Protein AF-A0A2D8HYV5-F1 (afdb_monomer_lite)

pLDDT: mean 95.43, std 5.5, range [56.78, 98.69]

Sequence (202 aa):
GKSAENYQVAGQVTGSNLEIKTSGRYTYEMGVALSKSSDPYDQELWQDWYNFTIDLASNGCFAEDETERKMAREFVSLTLDEESSKKAFSSIEDCRTILQSLEPSPDHFFWFEYNFLYLLAAGGSADKNSLGDHSSEGYRQRRRFYSISDQGKLLYSKRVSEYIIFLALNTRLVSSEICKDALSELETFSEYTDFIESISKS

Radius of gyration: 19.26 Å; chains: 1; bounding box: 50×43×50 Å

Structure (mmCIF, N/CA/C/O backbone):
data_AF-A0A2D8HYV5-F1
#
_entry.id   AF-A0A2D8HYV5-F1
#
loop_
_atom_site.group_PDB
_atom_site.id
_atom_site.type_symbol
_atom_site.label_atom_id
_atom_site.label_alt_id
_atom_site.label_comp_id
_atom_site.label_asym_id
_atom_site.label_entity_id
_atom_site.label_seq_id
_atom_site.pdbx_PDB_ins_code
_atom_site.Cartn_x
_atom_site.Cartn_y
_atom_site.Cartn_z
_atom_site.occupancy
_atom_site.B_iso_or_equiv
_atom_site.auth_seq_id
_atom_site.auth_comp_id
_atom_site.auth_asym_id
_atom_site.auth_atom_id
_atom_site.pdbx_PDB_model_num
ATOM 1 N N . GLY A 1 1 ? 4.428 8.961 4.274 1.00 56.78 1 GLY A N 1
ATOM 2 C CA . GLY A 1 1 ? 3.300 9.804 4.758 1.00 56.78 1 GLY A CA 1
ATOM 3 C C . GLY A 1 1 ? 3.792 10.867 5.736 1.00 56.78 1 GLY A C 1
ATOM 4 O O . GLY A 1 1 ? 4.933 10.771 6.162 1.00 56.78 1 GLY A O 1
ATOM 5 N N . LYS A 1 2 ? 2.978 11.879 6.098 1.00 69.62 2 LYS A N 1
ATOM 6 C CA . LYS A 1 2 ? 3.358 12.855 7.149 1.00 69.62 2 LYS A CA 1
ATOM 7 C C . LYS A 1 2 ? 3.604 12.132 8.481 1.00 69.62 2 LYS A C 1
ATOM 9 O O . LYS A 1 2 ? 2.843 11.225 8.815 1.00 69.62 2 LYS A O 1
ATOM 14 N N . SER A 1 3 ? 4.649 12.532 9.202 1.00 82.69 3 SER A N 1
ATOM 15 C CA . SER A 1 3 ? 5.037 11.922 10.475 1.00 82.69 3 SER A CA 1
ATOM 16 C C . SER A 1 3 ? 4.079 12.285 11.617 1.00 82.69 3 SER A C 1
ATOM 18 O O . SER A 1 3 ? 3.250 13.191 11.482 1.00 82.69 3 SER A O 1
ATOM 20 N N . ALA A 1 4 ? 4.190 11.578 12.744 1.00 91.44 4 ALA A N 1
ATOM 21 C CA . ALA A 1 4 ? 3.418 11.855 13.956 1.00 91.44 4 ALA A CA 1
ATOM 22 C C . ALA A 1 4 ? 3.620 13.301 14.435 1.00 91.44 4 ALA A C 1
ATOM 24 O O . ALA A 1 4 ? 2.654 14.000 14.737 1.00 91.44 4 ALA A O 1
ATOM 25 N N . GLU A 1 5 ? 4.863 13.780 14.397 1.00 93.12 5 GLU A N 1
ATOM 26 C CA . GLU A 1 5 ? 5.255 15.131 14.803 1.00 93.12 5 GLU A CA 1
ATOM 27 C C . GLU A 1 5 ? 4.523 16.194 13.978 1.00 93.12 5 GLU A C 1
ATOM 29 O O . GLU A 1 5 ? 4.027 17.177 14.526 1.00 93.12 5 GLU A O 1
ATOM 34 N N . ASN A 1 6 ? 4.366 15.977 12.667 1.00 92.50 6 ASN A N 1
ATOM 35 C CA . ASN A 1 6 ? 3.625 16.905 11.811 1.00 92.50 6 ASN A CA 1
ATOM 36 C C . ASN A 1 6 ? 2.151 17.027 12.230 1.00 92.50 6 ASN A C 1
ATOM 38 O O . ASN A 1 6 ? 1.589 18.123 12.184 1.00 92.50 6 ASN A O 1
ATOM 42 N N . TYR A 1 7 ? 1.516 15.925 12.639 1.00 94.81 7 TYR A N 1
ATOM 43 C CA . TYR A 1 7 ? 0.131 15.951 13.121 1.00 94.81 7 TYR A CA 1
ATOM 44 C C . TYR A 1 7 ? 0.011 16.572 14.516 1.00 94.81 7 TYR A C 1
ATOM 46 O O . TYR A 1 7 ? -0.946 17.304 14.761 1.00 94.81 7 TYR A O 1
ATOM 54 N N . GLN A 1 8 ? 1.004 16.369 15.384 1.00 95.75 8 GLN A N 1
ATOM 55 C CA . GLN A 1 8 ? 1.085 17.019 16.698 1.00 95.75 8 GLN A CA 1
ATOM 56 C C . GLN A 1 8 ? 1.190 18.532 16.575 1.00 95.75 8 GLN A C 1
ATOM 58 O O . GLN A 1 8 ? 0.442 19.255 17.237 1.00 95.75 8 GLN A O 1
ATOM 63 N N . VAL A 1 9 ? 2.052 19.013 15.675 1.00 95.38 9 VAL A N 1
ATOM 64 C CA . VAL A 1 9 ? 2.140 20.440 15.358 1.00 95.38 9 VAL A CA 1
ATOM 65 C C . VAL A 1 9 ? 0.798 20.944 14.833 1.00 95.38 9 VAL A C 1
ATOM 67 O O . VAL A 1 9 ? 0.296 21.941 15.343 1.00 95.38 9 VAL A O 1
ATOM 70 N N . ALA A 1 10 ? 0.174 20.246 13.875 1.00 94.00 10 ALA A N 1
ATOM 71 C CA . ALA A 1 10 ? -1.123 20.644 13.324 1.00 94.00 10 ALA A CA 1
ATOM 72 C C . ALA A 1 10 ? -2.223 20.737 14.398 1.00 94.00 10 ALA A C 1
ATOM 74 O O . ALA A 1 10 ? -2.946 21.732 14.445 1.00 94.00 10 ALA A O 1
ATOM 75 N N . GLY A 1 11 ? -2.327 19.746 15.287 1.00 94.94 11 GLY A N 1
ATOM 76 C CA . GLY A 1 11 ? -3.271 19.764 16.408 1.00 94.94 11 GLY A CA 1
ATOM 77 C C . GLY A 1 11 ? -3.015 20.931 17.361 1.00 94.94 11 GLY A C 1
ATOM 78 O O . GLY A 1 11 ? -3.935 21.671 17.703 1.00 94.94 11 GLY A O 1
ATOM 79 N N . GLN A 1 12 ? -1.751 21.164 17.725 1.00 95.44 12 GLN A N 1
ATOM 80 C CA . GLN A 1 12 ? -1.372 22.252 18.624 1.00 95.44 12 GLN A CA 1
ATOM 81 C C . GLN A 1 12 ? -1.698 23.635 18.046 1.00 95.44 12 GLN A C 1
ATOM 83 O O . GLN A 1 12 ? -2.299 24.452 18.741 1.00 95.44 12 GLN A O 1
ATOM 88 N N . VAL A 1 13 ? -1.312 23.913 16.797 1.00 96.69 13 VAL A N 1
ATOM 89 C CA . VAL A 1 13 ? -1.486 25.252 16.201 1.00 96.69 13 VAL A CA 1
ATOM 90 C C . VAL A 1 13 ? -2.947 25.582 15.900 1.00 96.69 13 VAL A C 1
ATOM 92 O O . VAL A 1 13 ? -3.308 26.754 15.863 1.00 96.69 13 VAL A O 1
ATOM 95 N N . THR A 1 14 ? -3.787 24.565 15.696 1.00 95.88 14 THR A N 1
ATOM 96 C CA . THR A 1 14 ? -5.220 24.741 15.405 1.00 95.88 14 THR A CA 1
ATOM 97 C C . THR A 1 14 ? -6.114 24.611 16.636 1.00 95.88 14 THR A C 1
ATOM 99 O O . THR A 1 14 ? -7.321 24.820 16.528 1.00 95.88 14 THR A O 1
ATOM 102 N N . GLY A 1 15 ? -5.560 24.244 17.798 1.00 93.94 15 GLY A N 1
ATOM 103 C CA . GLY A 1 15 ? -6.363 23.875 18.967 1.00 93.94 15 GLY A CA 1
ATOM 104 C C . GLY A 1 15 ? -7.328 22.723 18.662 1.00 93.94 15 GLY A C 1
ATOM 105 O O . GLY A 1 15 ? -8.475 22.755 19.096 1.00 93.94 15 GLY A O 1
ATOM 106 N N . SER A 1 16 ? -6.884 21.760 17.852 1.00 91.81 16 SER A N 1
ATOM 107 C CA . SER A 1 16 ? -7.668 20.620 17.355 1.00 91.81 16 SER A CA 1
ATOM 108 C C . SER A 1 16 ? -8.859 20.969 16.438 1.00 91.81 16 SER A C 1
ATOM 110 O O . SER A 1 16 ? -9.607 20.072 16.054 1.00 91.81 16 SER A O 1
ATOM 112 N N . ASN A 1 17 ? -9.017 22.227 16.004 1.00 94.50 17 ASN A N 1
ATOM 113 C CA . ASN A 1 17 ? -10.013 22.624 15.003 1.00 94.50 17 ASN A CA 1
ATOM 114 C C . ASN A 1 17 ? -9.424 22.564 13.582 1.00 94.50 17 ASN A C 1
ATOM 116 O O . ASN A 1 17 ? -9.002 23.582 13.026 1.00 94.50 17 ASN A O 1
ATOM 120 N N . LEU A 1 18 ? -9.350 21.360 13.010 1.00 94.25 18 LEU A N 1
ATOM 121 C CA . LEU A 1 18 ? -8.727 21.122 11.707 1.00 94.25 18 LEU A CA 1
ATOM 122 C C . LEU A 1 18 ? -9.518 20.154 10.817 1.00 94.25 18 LEU A C 1
ATOM 124 O O . LEU A 1 18 ? -10.320 19.355 11.289 1.00 94.25 18 LEU A O 1
ATOM 128 N N . GLU A 1 19 ? -9.209 20.185 9.521 1.00 93.44 19 GLU A N 1
ATOM 129 C CA . GLU A 1 19 ? -9.638 19.191 8.534 1.00 93.44 19 GLU A CA 1
ATOM 130 C C . GLU A 1 19 ? -8.408 18.435 8.007 1.00 93.44 19 GLU A C 1
ATOM 132 O O . GLU A 1 19 ? -7.420 19.048 7.591 1.00 93.44 19 GLU A O 1
ATOM 137 N N . ILE A 1 20 ? -8.466 17.099 7.993 1.00 90.69 20 ILE A N 1
ATOM 138 C CA . ILE A 1 20 ? -7.438 16.248 7.379 1.00 90.69 20 ILE A CA 1
ATOM 139 C C . ILE A 1 20 ? -8.064 15.506 6.202 1.00 90.69 20 ILE A C 1
ATOM 141 O O . ILE A 1 20 ? -8.975 14.703 6.378 1.00 90.69 20 ILE A O 1
ATOM 145 N N . LYS A 1 21 ? -7.531 15.732 4.999 1.00 89.62 21 LYS A N 1
ATOM 146 C CA . LYS A 1 21 ? -7.910 14.984 3.796 1.00 89.62 21 LYS A CA 1
ATOM 147 C C . LYS A 1 21 ? -6.919 13.858 3.557 1.00 89.62 21 LYS A C 1
ATOM 149 O O . LYS A 1 21 ? -5.717 14.100 3.447 1.00 89.62 21 LYS A O 1
ATOM 154 N N . THR A 1 22 ? -7.428 12.635 3.455 1.00 84.44 22 THR A N 1
ATOM 155 C CA . THR A 1 22 ? -6.630 11.446 3.144 1.00 84.44 22 THR A CA 1
ATOM 156 C C . THR A 1 22 ? -7.313 10.670 2.020 1.00 84.44 22 THR A C 1
ATOM 158 O O . THR A 1 22 ? -8.538 10.596 1.973 1.00 84.44 22 THR A O 1
ATOM 161 N N . SER A 1 23 ? -6.532 10.163 1.067 1.00 76.44 23 SER A N 1
ATOM 162 C CA . SER A 1 23 ? -7.049 9.382 -0.066 1.00 76.44 23 SER A CA 1
ATOM 163 C C . SER A 1 23 ? -6.137 8.195 -0.361 1.00 76.44 23 SER A C 1
ATOM 165 O O . SER A 1 23 ? -6.517 7.056 -0.115 1.00 76.44 23 SER A O 1
ATOM 167 N N . GLY A 1 24 ? -4.888 8.450 -0.767 1.00 84.44 24 GLY A N 1
ATOM 168 C CA . GLY A 1 24 ? -3.924 7.390 -1.098 1.00 84.44 24 GLY A CA 1
ATOM 169 C C . GLY A 1 24 ? -3.560 6.474 0.077 1.00 84.44 24 GLY A C 1
ATOM 170 O O . GLY A 1 24 ? -3.201 5.319 -0.129 1.00 84.44 24 GLY A O 1
ATOM 171 N N . ARG A 1 25 ? -3.710 6.950 1.322 1.00 89.62 25 ARG A N 1
ATOM 172 C CA . ARG A 1 25 ? -3.410 6.147 2.515 1.00 89.62 25 ARG A CA 1
ATOM 173 C C . ARG A 1 25 ? -4.318 4.922 2.643 1.00 89.62 25 ARG A C 1
ATOM 175 O O . ARG A 1 25 ? -3.847 3.888 3.092 1.00 89.62 25 ARG A O 1
ATOM 182 N N . TYR A 1 26 ? -5.580 5.013 2.233 1.00 91.69 26 TYR A N 1
ATOM 183 C CA . TYR A 1 26 ? -6.496 3.876 2.311 1.00 91.69 26 TYR A CA 1
ATOM 184 C C . TYR A 1 26 ? -6.129 2.781 1.308 1.00 91.69 26 TYR A C 1
ATOM 186 O O . TYR A 1 26 ? -6.150 1.604 1.651 1.00 91.69 26 TYR A O 1
ATOM 194 N N . THR A 1 27 ? -5.681 3.155 0.109 1.00 92.62 27 THR A N 1
ATOM 195 C CA . THR A 1 27 ? -5.156 2.184 -0.857 1.00 92.62 27 THR A CA 1
ATOM 196 C C . THR A 1 27 ? -3.891 1.498 -0.335 1.00 92.62 27 THR A C 1
ATOM 198 O O . THR A 1 27 ? -3.783 0.278 -0.415 1.00 92.62 27 THR A O 1
ATOM 201 N N . TYR A 1 28 ? -2.988 2.253 0.299 1.00 94.06 28 TYR A N 1
ATOM 202 C CA . TYR A 1 28 ? -1.816 1.687 0.973 1.00 94.06 28 TYR A CA 1
ATOM 203 C C . TYR A 1 28 ? -2.202 0.672 2.064 1.00 94.06 28 TYR A C 1
ATOM 205 O O . TYR A 1 28 ? -1.683 -0.441 2.075 1.00 94.06 28 TYR A O 1
ATOM 213 N N . GLU A 1 29 ? -3.143 1.012 2.954 1.00 96.31 29 GLU A N 1
ATOM 214 C CA . GLU A 1 29 ? -3.552 0.094 4.029 1.00 96.31 29 GLU A CA 1
ATOM 215 C C . GLU A 1 29 ? -4.231 -1.178 3.506 1.00 96.31 29 GLU A C 1
ATOM 217 O O . GLU A 1 29 ? -4.115 -2.223 4.142 1.00 96.31 29 GLU A O 1
ATOM 222 N N . MET A 1 30 ? -4.892 -1.125 2.342 1.00 97.06 30 MET A N 1
ATOM 223 C CA . MET A 1 30 ? -5.374 -2.334 1.667 1.00 97.06 30 MET A CA 1
ATOM 224 C C . MET A 1 30 ? -4.204 -3.246 1.294 1.00 97.06 30 MET A C 1
ATOM 226 O O . MET A 1 30 ? -4.229 -4.424 1.628 1.00 97.06 30 MET A O 1
ATOM 230 N N . GLY A 1 31 ? -3.166 -2.717 0.643 1.00 97.06 31 GLY A N 1
ATOM 231 C CA . GLY A 1 31 ? -2.001 -3.520 0.267 1.00 97.06 31 GLY A CA 1
ATOM 232 C C . GLY A 1 31 ? -1.304 -4.157 1.469 1.00 97.06 31 GLY A C 1
ATOM 233 O O . GLY A 1 31 ? -1.019 -5.350 1.442 1.00 97.06 31 GLY A O 1
ATOM 234 N N . VAL A 1 32 ? -1.135 -3.404 2.563 1.00 97.75 32 VAL A N 1
ATOM 235 C CA . VAL A 1 32 ? -0.590 -3.931 3.830 1.00 97.75 32 VAL A CA 1
ATOM 236 C C . VAL A 1 32 ? -1.476 -5.029 4.426 1.00 97.75 32 VAL A C 1
ATOM 238 O O . VAL A 1 32 ? -0.972 -5.984 5.014 1.00 97.75 32 VAL A O 1
ATOM 241 N N . ALA A 1 33 ? -2.799 -4.898 4.320 1.00 98.38 33 ALA A N 1
ATOM 242 C CA . ALA A 1 33 ? -3.723 -5.923 4.790 1.00 98.38 33 ALA A CA 1
ATOM 243 C C . ALA A 1 33 ? -3.596 -7.210 3.967 1.00 98.38 33 ALA A C 1
ATOM 245 O O . ALA A 1 33 ? -3.466 -8.288 4.545 1.00 98.38 33 ALA A O 1
ATOM 246 N N . LEU A 1 34 ? -3.574 -7.100 2.635 1.00 98.50 34 LEU A N 1
ATOM 247 C CA . LEU A 1 34 ? -3.456 -8.263 1.755 1.00 98.50 34 LEU A CA 1
ATOM 248 C C . LEU A 1 34 ? -2.096 -8.947 1.896 1.00 98.50 34 LEU A C 1
ATOM 250 O O . LEU A 1 34 ? -2.065 -10.168 1.974 1.00 98.50 34 LEU A O 1
ATOM 254 N N . SER A 1 35 ? -1.002 -8.193 2.063 1.00 98.31 35 SER A N 1
ATOM 255 C CA . SER A 1 35 ? 0.332 -8.770 2.286 1.00 98.31 35 SER A CA 1
ATOM 256 C C . SER A 1 35 ? 0.420 -9.612 3.567 1.00 98.31 35 SER A C 1
ATOM 258 O O . SER A 1 35 ? 1.303 -10.456 3.687 1.00 98.31 35 SER A O 1
ATOM 260 N N . LYS A 1 36 ? -0.479 -9.383 4.534 1.00 98.12 36 LYS A N 1
ATOM 261 C CA . LYS A 1 36 ? -0.566 -10.116 5.809 1.00 98.12 36 LYS A CA 1
ATOM 262 C C . LYS A 1 36 ? -1.681 -11.162 5.843 1.00 98.12 36 LYS A C 1
ATOM 264 O O . LYS A 1 36 ? -1.760 -11.913 6.815 1.00 98.12 36 LYS A O 1
ATOM 269 N N . SER A 1 37 ? -2.559 -11.191 4.842 1.00 98.31 37 SER A N 1
ATOM 270 C CA . SER A 1 37 ? -3.646 -12.167 4.770 1.00 98.31 37 SER A CA 1
ATOM 271 C C . SER A 1 37 ? -3.085 -13.566 4.523 1.00 98.31 37 SER A C 1
ATOM 273 O O . SER A 1 37 ? -2.059 -13.719 3.872 1.00 98.31 37 SER A O 1
ATOM 275 N N . SER A 1 38 ? -3.743 -14.603 5.028 1.00 98.00 38 SER A N 1
ATOM 276 C CA . SER A 1 38 ? -3.418 -15.991 4.671 1.00 98.00 38 SER A CA 1
ATOM 277 C C . SER A 1 38 ? -4.356 -16.549 3.601 1.00 98.00 38 SER A C 1
ATOM 279 O O . SER A 1 38 ? -4.149 -17.668 3.134 1.00 98.00 38 SER A O 1
ATOM 281 N N . ASP A 1 39 ? -5.392 -15.793 3.230 1.00 98.69 39 ASP A N 1
ATOM 282 C CA . ASP A 1 39 ? -6.341 -16.194 2.203 1.00 98.69 39 ASP A CA 1
ATOM 283 C C . ASP A 1 39 ? -5.663 -16.241 0.817 1.00 98.69 39 ASP A C 1
ATOM 285 O O . ASP A 1 39 ? -4.972 -15.288 0.437 1.00 98.69 39 ASP A O 1
ATOM 289 N N . PRO A 1 40 ? -5.844 -17.327 0.038 1.00 98.56 40 PRO A N 1
ATOM 290 C CA . PRO A 1 40 ? -5.182 -17.475 -1.255 1.00 98.56 40 PRO A CA 1
ATOM 291 C C . PRO A 1 40 ? -5.535 -16.389 -2.273 1.00 98.56 40 PRO A C 1
ATOM 293 O O . PRO A 1 40 ? -4.664 -15.979 -3.036 1.00 98.56 40 PRO A O 1
ATOM 296 N N . TYR A 1 41 ? -6.784 -15.916 -2.293 1.00 98.50 41 TYR A N 1
ATOM 297 C CA . TYR A 1 41 ? -7.219 -14.895 -3.243 1.00 98.50 41 TYR A CA 1
ATOM 298 C C . TYR A 1 41 ? -6.615 -13.530 -2.898 1.00 98.50 41 TYR A C 1
ATOM 300 O O . TYR A 1 41 ? -6.159 -12.800 -3.781 1.00 98.50 41 TYR A O 1
ATOM 308 N N . ASP A 1 42 ? -6.561 -13.199 -1.607 1.00 98.69 42 ASP A N 1
ATOM 309 C CA . ASP A 1 42 ? -5.903 -11.980 -1.133 1.00 98.69 42 ASP A CA 1
ATOM 310 C C . ASP A 1 42 ? -4.408 -11.981 -1.474 1.00 98.69 42 ASP A C 1
ATOM 312 O O . ASP A 1 42 ? -3.877 -10.966 -1.926 1.00 98.69 42 ASP A O 1
ATOM 316 N N . GLN A 1 43 ? -3.742 -13.126 -1.293 1.00 98.62 43 GLN A N 1
ATOM 317 C CA . GLN A 1 43 ? -2.321 -13.291 -1.601 1.00 98.62 43 GLN A CA 1
ATOM 318 C C . GLN A 1 43 ? -2.035 -13.251 -3.106 1.00 98.62 43 GLN A C 1
ATOM 320 O O . GLN A 1 43 ? -1.060 -12.628 -3.521 1.00 98.62 43 GLN A O 1
ATOM 325 N N . GLU A 1 44 ? -2.895 -13.839 -3.939 1.00 98.44 44 GLU A N 1
ATOM 326 C CA . GLU A 1 44 ? -2.798 -13.711 -5.398 1.00 98.44 44 GLU A CA 1
ATOM 327 C C . GLU A 1 44 ? -2.917 -12.241 -5.826 1.00 98.44 44 GLU A C 1
ATOM 329 O O . GLU A 1 44 ? -2.081 -11.733 -6.575 1.00 98.44 44 GLU A O 1
ATOM 334 N N . LEU A 1 45 ? -3.912 -11.522 -5.295 1.00 98.38 45 LEU A N 1
ATOM 335 C CA . LEU A 1 45 ? -4.087 -10.100 -5.579 1.00 98.38 45 LEU A CA 1
ATOM 336 C C . LEU A 1 45 ? -2.900 -9.261 -5.086 1.00 98.38 45 LEU A C 1
ATOM 338 O O . LEU A 1 45 ? -2.468 -8.355 -5.798 1.00 98.38 45 LEU A O 1
ATOM 342 N N . TRP A 1 46 ? -2.366 -9.550 -3.897 1.00 98.44 46 TRP A N 1
ATOM 343 C CA . TRP A 1 46 ? -1.164 -8.899 -3.373 1.00 98.44 46 TRP A CA 1
ATOM 344 C C . TRP A 1 46 ? 0.031 -9.081 -4.313 1.00 98.44 46 TRP A C 1
ATOM 346 O O . TRP A 1 46 ? 0.693 -8.098 -4.651 1.00 98.44 46 TRP A O 1
ATOM 356 N N . GLN A 1 47 ? 0.277 -10.306 -4.778 1.00 98.31 47 GLN A N 1
ATOM 357 C CA . GLN A 1 47 ? 1.426 -10.591 -5.631 1.00 98.31 47 GLN A CA 1
ATOM 358 C C . GLN A 1 47 ? 1.305 -9.964 -7.015 1.00 98.31 47 GLN A C 1
ATOM 360 O O . GLN A 1 47 ? 2.265 -9.359 -7.493 1.00 98.31 47 GLN A O 1
ATOM 365 N N . ASP A 1 48 ? 0.131 -10.026 -7.642 1.00 98.25 48 ASP A N 1
ATOM 366 C CA . ASP A 1 48 ? -0.091 -9.335 -8.913 1.00 98.25 48 ASP A CA 1
ATOM 367 C C . ASP A 1 48 ? 0.112 -7.823 -8.771 1.00 98.25 48 ASP A C 1
ATOM 369 O O . ASP A 1 48 ? 0.706 -7.177 -9.636 1.00 98.25 48 ASP A O 1
ATOM 373 N N . TRP A 1 49 ? -0.367 -7.253 -7.664 1.00 98.00 49 TRP A N 1
ATOM 374 C CA . TRP A 1 49 ? -0.222 -5.833 -7.379 1.00 98.00 49 TRP A CA 1
ATOM 375 C C . TRP A 1 49 ? 1.243 -5.444 -7.180 1.00 98.00 49 TRP A C 1
ATOM 377 O O . TRP A 1 49 ? 1.716 -4.459 -7.750 1.00 98.00 49 TRP A O 1
ATOM 387 N N . TYR A 1 50 ? 1.985 -6.223 -6.399 1.00 98.44 50 TYR A N 1
ATOM 388 C CA . TYR A 1 50 ? 3.402 -5.984 -6.179 1.00 98.44 50 TYR A CA 1
ATOM 389 C C . TYR A 1 50 ? 4.202 -6.105 -7.487 1.00 98.44 50 TYR A C 1
ATOM 391 O O . TYR A 1 50 ? 4.955 -5.189 -7.832 1.00 98.44 50 TYR A O 1
ATOM 399 N N . ASN A 1 51 ? 3.950 -7.148 -8.283 1.00 98.06 51 ASN A N 1
ATOM 400 C CA . ASN A 1 51 ? 4.576 -7.343 -9.594 1.00 98.06 51 ASN A CA 1
ATOM 401 C C . ASN A 1 51 ? 4.274 -6.202 -10.573 1.00 98.06 51 ASN A C 1
ATOM 403 O O . ASN A 1 51 ? 5.186 -5.722 -11.244 1.00 98.06 51 ASN A O 1
ATOM 407 N N . PHE A 1 52 ? 3.040 -5.690 -10.594 1.00 98.06 52 PHE A N 1
ATOM 408 C CA . PHE A 1 52 ? 2.703 -4.491 -11.365 1.00 98.06 52 PHE A CA 1
ATOM 409 C C . PHE A 1 52 ? 3.605 -3.303 -11.000 1.00 98.06 52 PHE A C 1
ATOM 411 O O . PHE A 1 52 ? 4.072 -2.584 -11.884 1.00 98.06 52 PHE A O 1
ATOM 418 N N . THR A 1 53 ? 3.878 -3.087 -9.707 1.00 97.81 53 THR A N 1
ATOM 419 C CA . THR A 1 53 ? 4.750 -1.977 -9.286 1.00 97.81 53 THR A CA 1
ATOM 420 C C . THR A 1 53 ? 6.215 -2.210 -9.642 1.00 97.81 53 THR A C 1
ATOM 422 O O . THR A 1 53 ? 6.905 -1.237 -9.941 1.00 97.81 53 THR A O 1
ATOM 425 N N . ILE A 1 54 ? 6.676 -3.468 -9.682 1.00 98.31 54 ILE A N 1
ATOM 426 C CA . ILE A 1 54 ? 8.001 -3.808 -10.215 1.00 98.31 54 ILE A CA 1
ATOM 427 C C . ILE A 1 54 ? 8.078 -3.416 -11.689 1.00 98.31 54 ILE A C 1
ATOM 429 O O . ILE A 1 54 ? 8.992 -2.690 -12.077 1.00 98.31 54 ILE A O 1
ATOM 433 N N . ASP A 1 55 ? 7.106 -3.839 -12.499 1.00 97.88 55 ASP A N 1
ATOM 434 C CA . ASP A 1 55 ? 7.100 -3.531 -13.928 1.00 97.88 55 ASP A CA 1
ATOM 435 C C . ASP A 1 55 ? 7.039 -2.028 -14.185 1.00 97.88 55 ASP A C 1
ATOM 437 O O . ASP A 1 55 ? 7.799 -1.510 -15.007 1.00 97.88 55 ASP A O 1
ATOM 441 N N . LEU A 1 56 ? 6.194 -1.305 -13.448 1.00 97.31 56 LEU A N 1
ATOM 442 C CA . LEU A 1 56 ? 6.080 0.140 -13.594 1.00 97.31 56 LEU A CA 1
ATOM 443 C C . LEU A 1 56 ? 7.365 0.865 -13.167 1.00 97.31 56 LEU A C 1
ATOM 445 O O . LEU A 1 56 ? 7.810 1.773 -13.869 1.00 97.31 56 LEU A O 1
ATOM 449 N N . ALA A 1 57 ? 7.994 0.445 -12.067 1.00 97.88 57 ALA A N 1
ATOM 450 C CA . ALA A 1 57 ? 9.256 1.015 -11.606 1.00 97.88 57 ALA A CA 1
ATOM 451 C C . ALA A 1 57 ? 10.397 0.744 -12.593 1.00 97.88 57 ALA A C 1
ATOM 453 O O . ALA A 1 57 ? 11.125 1.668 -12.956 1.00 97.88 57 ALA A O 1
ATOM 454 N N . SER A 1 58 ? 10.518 -0.493 -13.085 1.00 98.12 58 SER A N 1
ATOM 455 C CA . SER A 1 58 ? 11.515 -0.859 -14.094 1.00 98.12 58 SER A CA 1
ATOM 456 C C . SER A 1 58 ? 11.314 -0.087 -15.397 1.00 98.12 58 SER A C 1
ATOM 458 O O . SER A 1 58 ? 12.279 0.463 -15.921 1.00 98.12 58 SER A O 1
ATOM 460 N N . ASN A 1 59 ? 10.078 0.033 -15.890 1.00 97.62 59 ASN A N 1
ATOM 461 C CA . ASN A 1 59 ? 9.772 0.844 -17.071 1.00 97.62 59 ASN A CA 1
ATOM 462 C C . ASN A 1 59 ? 10.124 2.323 -16.834 1.00 97.62 59 ASN A C 1
ATOM 464 O O . ASN A 1 59 ? 10.774 2.951 -17.672 1.00 97.62 59 ASN A O 1
ATOM 468 N N . GLY A 1 60 ? 9.767 2.859 -15.663 1.00 97.62 60 GLY A N 1
ATOM 469 C CA . GLY A 1 60 ? 10.086 4.224 -15.258 1.00 97.62 60 GLY A CA 1
ATOM 470 C C . GLY A 1 60 ? 11.592 4.491 -15.237 1.00 97.62 60 GLY A C 1
ATOM 471 O O . GLY A 1 60 ? 12.042 5.479 -15.806 1.00 97.62 60 GLY A O 1
ATOM 472 N N . CYS A 1 61 ? 12.410 3.590 -14.679 1.00 98.31 61 CYS A N 1
ATOM 473 C CA . CYS A 1 61 ? 13.871 3.748 -14.593 1.00 98.31 61 CYS A CA 1
ATOM 474 C C . CYS A 1 61 ? 14.593 3.884 -15.948 1.00 98.31 61 CYS A C 1
ATOM 476 O O . CYS A 1 61 ? 15.764 4.300 -15.971 1.00 98.31 61 CYS A O 1
ATOM 478 N N . PHE A 1 62 ? 13.912 3.564 -17.051 1.00 98.00 62 PHE A N 1
ATOM 479 C CA . PHE A 1 62 ? 14.406 3.660 -18.426 1.00 98.00 62 PHE A CA 1
ATOM 480 C C . PHE A 1 62 ? 13.495 4.499 -19.334 1.00 98.00 62 PHE A C 1
ATOM 482 O O . PHE A 1 62 ? 13.659 4.472 -20.552 1.00 98.00 62 PHE A O 1
ATOM 489 N N . ALA A 1 63 ? 12.581 5.287 -18.760 1.00 97.50 63 ALA A N 1
ATOM 490 C CA . ALA A 1 63 ? 11.725 6.188 -19.518 1.00 97.50 63 ALA A CA 1
ATOM 491 C C . ALA A 1 63 ? 12.536 7.219 -20.331 1.00 97.50 63 ALA A C 1
ATOM 493 O O . ALA A 1 63 ? 13.631 7.652 -19.939 1.00 97.50 63 ALA A O 1
ATOM 494 N N . GLU A 1 64 ? 11.974 7.621 -21.475 1.00 97.06 64 GLU A N 1
ATOM 495 C CA . GLU A 1 64 ? 12.519 8.698 -22.310 1.00 97.06 64 GLU A CA 1
ATOM 496 C C . GLU A 1 64 ? 12.416 10.056 -21.606 1.00 97.06 64 GLU A C 1
ATOM 498 O O . GLU A 1 64 ? 13.347 10.859 -21.681 1.00 97.06 64 GLU A O 1
ATOM 503 N N . ASP A 1 65 ? 11.315 10.285 -20.879 1.00 97.56 65 ASP A N 1
ATOM 504 C CA . ASP A 1 65 ? 11.136 11.475 -20.054 1.00 97.56 65 ASP A CA 1
ATOM 505 C C . ASP A 1 65 ? 12.115 11.463 -18.872 1.00 97.56 65 ASP A C 1
ATOM 507 O O . ASP A 1 65 ? 12.139 10.549 -18.044 1.00 97.56 65 ASP A O 1
ATOM 511 N N . GLU A 1 66 ? 12.951 12.498 -18.796 1.00 97.69 66 GLU A N 1
ATOM 512 C CA . GLU A 1 66 ? 14.005 12.593 -17.788 1.00 97.69 66 GLU A CA 1
ATOM 513 C C . GLU A 1 66 ? 13.444 12.700 -16.365 1.00 97.69 66 GLU A C 1
ATOM 515 O O . GLU A 1 66 ? 14.046 12.171 -15.427 1.00 97.69 66 GLU A O 1
ATOM 520 N N . THR A 1 67 ? 12.290 13.351 -16.197 1.00 97.19 67 THR A N 1
ATOM 521 C CA . THR A 1 67 ? 11.677 13.559 -14.881 1.00 97.19 67 THR A CA 1
ATOM 522 C C . THR A 1 67 ? 11.119 12.249 -14.344 1.00 97.19 67 THR A C 1
ATOM 524 O O . THR A 1 67 ? 11.449 11.858 -13.225 1.00 97.19 67 THR A O 1
ATOM 527 N N . GLU A 1 68 ? 10.340 11.535 -15.156 1.00 96.00 68 GLU A N 1
ATOM 528 C CA . GLU A 1 68 ? 9.840 10.192 -14.862 1.00 96.00 68 GLU A CA 1
ATOM 529 C C . GLU A 1 68 ? 10.990 9.248 -14.516 1.00 96.00 68 GLU A C 1
ATOM 531 O O . GLU A 1 68 ? 10.972 8.600 -13.465 1.00 96.00 68 GLU A O 1
ATOM 536 N N . ARG A 1 69 ? 12.041 9.246 -15.345 1.00 98.31 69 ARG A N 1
ATOM 537 C CA . ARG A 1 69 ? 13.216 8.407 -15.124 1.00 98.31 69 ARG A CA 1
ATOM 538 C C . ARG A 1 69 ? 13.918 8.705 -13.813 1.00 98.31 69 ARG A C 1
ATOM 540 O O . ARG A 1 69 ? 14.280 7.780 -13.084 1.00 98.31 69 ARG A O 1
ATOM 547 N N . LYS A 1 70 ? 14.133 9.983 -13.512 1.00 98.12 70 LYS A N 1
ATOM 548 C CA . LYS A 1 70 ? 14.781 10.406 -12.271 1.00 98.12 70 LYS A CA 1
ATOM 549 C C . LYS A 1 70 ? 13.964 9.983 -11.050 1.00 98.12 70 LYS A C 1
ATOM 551 O O . LYS A 1 70 ? 14.543 9.408 -10.135 1.00 98.12 70 LYS A O 1
ATOM 556 N N . MET A 1 71 ? 12.649 10.216 -11.058 1.00 97.38 71 MET A N 1
ATOM 557 C CA . MET A 1 71 ? 11.770 9.847 -9.941 1.00 97.38 71 MET A CA 1
ATOM 558 C C . MET A 1 71 ? 11.733 8.332 -9.721 1.00 97.38 71 MET A C 1
ATOM 560 O O . MET A 1 71 ? 11.931 7.872 -8.601 1.00 97.38 71 MET A O 1
ATOM 564 N N . ALA A 1 72 ? 11.569 7.539 -10.784 1.00 97.81 72 ALA A N 1
ATOM 565 C CA . ALA A 1 72 ? 11.565 6.082 -10.669 1.00 97.81 72 ALA A CA 1
ATOM 566 C C . ALA A 1 72 ? 12.883 5.549 -10.079 1.00 97.81 72 ALA A C 1
ATOM 568 O O . ALA A 1 72 ? 12.878 4.709 -9.179 1.00 97.81 72 ALA A O 1
ATOM 569 N N . ARG A 1 73 ? 14.028 6.082 -10.532 1.00 98.50 73 ARG A N 1
ATOM 570 C CA . ARG A 1 73 ? 15.344 5.722 -9.978 1.00 98.50 73 ARG A CA 1
ATOM 571 C C . ARG A 1 73 ? 15.507 6.147 -8.522 1.00 98.50 73 ARG A C 1
ATOM 573 O O . ARG A 1 73 ? 16.149 5.423 -7.767 1.00 98.50 73 ARG A O 1
ATOM 580 N N . GLU A 1 74 ? 14.937 7.276 -8.114 1.00 98.12 74 GLU A N 1
ATOM 581 C CA . GLU A 1 74 ? 14.928 7.701 -6.712 1.00 98.12 74 GLU A CA 1
ATOM 582 C C . GLU A 1 74 ? 14.171 6.689 -5.843 1.00 98.12 74 GLU A C 1
ATOM 584 O O . GLU A 1 74 ? 14.729 6.195 -4.867 1.00 98.12 74 GLU A O 1
ATOM 589 N N . PHE A 1 75 ? 12.966 6.278 -6.244 1.00 97.62 75 PHE A N 1
ATOM 590 C CA . PHE A 1 75 ? 12.177 5.294 -5.491 1.00 97.62 75 PHE A CA 1
ATOM 591 C C . PHE A 1 75 ? 12.859 3.924 -5.401 1.00 97.62 75 PHE A C 1
ATOM 593 O O . PHE A 1 75 ? 12.867 3.297 -4.338 1.00 97.62 75 PHE A O 1
ATOM 600 N N . VAL A 1 76 ? 13.482 3.469 -6.492 1.00 98.25 76 VAL A N 1
ATOM 601 C CA . VAL A 1 76 ? 14.284 2.237 -6.490 1.00 98.25 76 VAL A CA 1
ATOM 602 C C . VAL A 1 76 ? 15.503 2.374 -5.571 1.00 98.25 76 VAL A C 1
ATOM 604 O O . VAL A 1 76 ? 15.755 1.474 -4.776 1.00 98.25 76 VAL A O 1
ATOM 607 N N . SER A 1 77 ? 16.207 3.510 -5.598 1.00 98.25 77 SER A N 1
ATOM 608 C CA . SER A 1 77 ? 17.387 3.750 -4.744 1.00 98.25 77 SER A CA 1
ATOM 609 C C . SER A 1 77 ? 17.051 3.916 -3.261 1.00 98.25 77 SER A C 1
ATOM 611 O O . SER A 1 77 ? 17.911 3.725 -2.413 1.00 98.25 77 SER A O 1
ATOM 613 N N . LEU A 1 78 ? 15.813 4.291 -2.929 1.00 97.88 78 LEU A N 1
ATOM 614 C CA . LEU A 1 78 ? 15.333 4.309 -1.544 1.00 97.88 78 LEU A CA 1
ATOM 615 C C . LEU A 1 78 ? 14.983 2.905 -1.029 1.00 97.88 78 LEU A C 1
ATOM 617 O O . LEU A 1 78 ? 14.846 2.714 0.176 1.00 97.88 78 LEU A O 1
ATOM 621 N N . THR A 1 79 ? 14.826 1.935 -1.933 1.00 97.50 79 THR A N 1
ATOM 622 C CA . THR A 1 79 ? 14.533 0.536 -1.594 1.00 97.50 79 THR A CA 1
ATOM 623 C C . THR A 1 79 ? 15.795 -0.328 -1.581 1.00 97.50 79 THR A C 1
ATOM 625 O O . THR A 1 79 ? 15.949 -1.183 -0.715 1.00 97.50 79 THR A O 1
ATOM 628 N N . LEU A 1 80 ? 16.691 -0.121 -2.546 1.00 97.81 80 LEU A N 1
ATOM 629 C CA . LEU A 1 80 ? 17.922 -0.887 -2.717 1.00 97.81 80 LEU A CA 1
ATOM 630 C C . LEU A 1 80 ? 19.121 -0.186 -2.070 1.00 97.81 80 LEU A C 1
ATOM 632 O O . LEU A 1 80 ? 19.155 1.035 -1.949 1.00 97.81 80 LEU A O 1
ATOM 636 N N . ASP A 1 81 ? 20.159 -0.949 -1.731 1.00 97.25 81 ASP A N 1
ATOM 637 C CA . ASP A 1 81 ? 21.464 -0.369 -1.410 1.00 97.25 81 ASP A CA 1
ATOM 638 C C . ASP A 1 81 ? 22.134 0.267 -2.652 1.00 97.25 81 ASP A C 1
ATOM 640 O O . ASP A 1 81 ? 21.678 0.119 -3.793 1.00 97.25 81 ASP A O 1
ATOM 644 N N . GLU A 1 82 ? 23.234 0.996 -2.443 1.00 96.69 82 GLU A N 1
ATOM 645 C CA . GLU A 1 82 ? 23.929 1.725 -3.511 1.00 96.69 82 GLU A CA 1
ATOM 646 C C . GLU A 1 82 ? 24.485 0.804 -4.617 1.00 96.69 82 GLU A C 1
ATOM 648 O O . GLU A 1 82 ? 24.438 1.158 -5.799 1.00 96.69 82 GLU A O 1
ATOM 653 N N . GLU A 1 83 ? 25.016 -0.368 -4.262 1.00 97.38 83 GLU A N 1
ATOM 654 C CA . GLU A 1 83 ? 25.608 -1.311 -5.217 1.00 97.38 83 GLU A CA 1
ATOM 655 C C . GLU A 1 83 ? 24.519 -1.960 -6.078 1.00 97.38 83 GLU A C 1
ATOM 657 O O . GLU A 1 83 ? 24.585 -1.928 -7.313 1.00 97.38 83 GLU A O 1
ATOM 662 N N . SER A 1 84 ? 23.470 -2.454 -5.423 1.00 97.88 84 SER A N 1
ATOM 663 C CA . SER A 1 84 ? 22.280 -3.021 -6.050 1.00 97.88 84 SER A CA 1
ATOM 664 C C . SER A 1 84 ? 21.586 -2.004 -6.960 1.00 97.88 84 SER A C 1
ATOM 666 O O . SER A 1 84 ? 21.194 -2.346 -8.075 1.00 97.88 84 SER A O 1
ATOM 668 N N . SER A 1 85 ? 21.515 -0.733 -6.550 1.00 97.88 85 SER A N 1
ATOM 669 C CA . SER A 1 85 ? 20.952 0.355 -7.364 1.00 97.88 85 SER A CA 1
ATOM 670 C C . SER A 1 85 ? 21.759 0.609 -8.638 1.00 97.88 85 SER A C 1
ATOM 672 O O . SER A 1 85 ? 21.194 0.692 -9.729 1.00 97.88 85 SER A O 1
ATOM 674 N N . LYS A 1 86 ? 23.096 0.688 -8.541 1.00 97.69 86 LYS A N 1
ATOM 675 C CA . LYS A 1 86 ? 23.966 0.862 -9.722 1.00 97.69 86 LYS A CA 1
ATOM 676 C C . LYS A 1 86 ? 23.775 -0.272 -10.723 1.00 97.69 86 LYS A C 1
ATOM 678 O O . LYS A 1 86 ? 23.664 -0.019 -11.924 1.00 97.69 86 LYS A O 1
ATOM 683 N N . LYS A 1 87 ? 23.697 -1.511 -10.230 1.00 98.00 87 LYS A N 1
ATOM 684 C CA . LYS A 1 87 ? 23.433 -2.677 -11.073 1.00 98.00 87 LYS A CA 1
ATOM 685 C C . LYS A 1 87 ? 22.041 -2.603 -11.705 1.00 98.00 87 LYS A C 1
ATOM 687 O O . LYS A 1 87 ? 21.931 -2.754 -12.917 1.00 98.00 87 LYS A O 1
ATOM 692 N N . ALA A 1 88 ? 21.008 -2.272 -10.929 1.00 98.19 88 ALA A N 1
ATOM 693 C CA . ALA A 1 88 ? 19.643 -2.118 -11.430 1.00 98.19 88 ALA A CA 1
ATOM 694 C C . ALA A 1 88 ? 19.543 -1.076 -12.553 1.00 98.19 88 ALA A C 1
ATOM 696 O O . ALA A 1 88 ? 18.781 -1.256 -13.493 1.00 98.19 88 ALA A O 1
ATOM 697 N N . PHE A 1 89 ? 20.337 -0.006 -12.521 1.00 98.50 89 PHE A N 1
ATOM 698 C CA . PHE A 1 89 ? 20.293 1.034 -13.557 1.00 98.50 89 PHE A CA 1
ATOM 699 C C . PHE A 1 89 ? 21.156 0.750 -14.794 1.00 98.50 89 PHE A C 1
ATOM 701 O O . PHE A 1 89 ? 21.247 1.616 -15.669 1.00 98.50 89 PHE A O 1
ATOM 708 N N . SER A 1 90 ? 21.764 -0.438 -14.886 1.00 98.00 90 SER A N 1
ATOM 709 C CA . SER A 1 90 ? 22.588 -0.849 -16.031 1.00 98.00 90 SER A CA 1
ATOM 710 C C . SER A 1 90 ? 21.744 -1.259 -17.244 1.00 98.00 90 SER A C 1
ATOM 712 O O . SER A 1 90 ? 22.086 -0.905 -18.372 1.00 98.00 90 SER A O 1
ATOM 714 N N . SER A 1 91 ? 20.623 -1.950 -17.023 1.00 98.44 91 SER A N 1
ATOM 715 C CA . SER A 1 91 ? 19.664 -2.351 -18.059 1.00 98.44 91 SER A CA 1
ATOM 716 C C . SER A 1 91 ? 18.264 -2.545 -17.467 1.00 98.44 91 SER A C 1
ATOM 718 O O . SER A 1 91 ? 18.114 -2.709 -16.253 1.00 98.44 91 SER A O 1
ATOM 720 N N . ILE A 1 92 ? 17.224 -2.514 -18.308 1.00 98.25 92 ILE A N 1
ATOM 721 C CA . ILE A 1 92 ? 15.849 -2.746 -17.842 1.00 98.25 92 ILE A CA 1
ATOM 722 C C . ILE A 1 92 ? 15.676 -4.183 -17.335 1.00 98.25 92 ILE A C 1
ATOM 724 O O . ILE A 1 92 ? 14.958 -4.416 -16.363 1.00 98.25 92 ILE A O 1
ATOM 728 N N . GLU A 1 93 ? 16.387 -5.136 -17.938 1.00 98.25 93 GLU A N 1
ATOM 729 C CA . GLU A 1 93 ? 16.422 -6.536 -17.528 1.00 98.25 93 GLU A CA 1
ATOM 730 C C . GLU A 1 93 ? 17.070 -6.707 -16.149 1.00 98.25 93 GLU A C 1
ATOM 732 O O . GLU A 1 93 ? 16.516 -7.417 -15.306 1.00 98.25 93 GLU A O 1
ATOM 737 N N . ASP A 1 94 ? 18.195 -6.030 -15.887 1.00 98.44 94 ASP A N 1
ATOM 738 C CA . ASP A 1 94 ? 18.852 -6.045 -14.574 1.00 98.44 94 ASP A CA 1
ATOM 739 C C . ASP A 1 94 ? 17.957 -5.418 -13.505 1.00 98.44 94 ASP A C 1
ATOM 741 O O . ASP A 1 94 ? 17.814 -5.980 -12.419 1.00 98.44 94 ASP A O 1
ATOM 745 N N . CYS A 1 95 ? 17.320 -4.283 -13.818 1.00 98.62 95 CYS A N 1
ATOM 746 C CA . CYS A 1 95 ? 16.374 -3.628 -12.919 1.00 98.62 95 CYS A CA 1
ATOM 747 C C . CYS A 1 95 ? 15.254 -4.583 -12.518 1.00 98.62 95 CYS A C 1
ATOM 749 O O . CYS A 1 95 ? 15.069 -4.853 -11.331 1.00 98.62 95 CYS A O 1
ATOM 751 N N . ARG A 1 96 ? 14.552 -5.144 -13.509 1.00 98.31 96 ARG A N 1
ATOM 752 C CA . ARG A 1 96 ? 13.421 -6.040 -13.268 1.00 98.31 96 ARG A CA 1
ATOM 753 C C . ARG A 1 96 ? 13.857 -7.274 -12.482 1.00 98.31 96 ARG A C 1
ATOM 755 O O . ARG A 1 96 ? 13.212 -7.616 -11.499 1.00 98.31 96 ARG A O 1
ATOM 762 N N . THR A 1 97 ? 14.980 -7.889 -12.853 1.00 98.38 97 THR A N 1
ATOM 763 C CA . THR A 1 97 ? 15.506 -9.084 -12.173 1.00 98.38 97 THR A CA 1
ATOM 764 C C . THR A 1 97 ? 15.834 -8.810 -10.705 1.00 98.38 97 THR A C 1
ATOM 766 O O . THR A 1 97 ? 15.482 -9.605 -9.835 1.00 98.38 97 THR A O 1
ATOM 769 N N . ILE A 1 98 ? 16.490 -7.684 -10.407 1.00 98.56 98 ILE A N 1
ATOM 770 C CA . ILE A 1 98 ? 16.840 -7.319 -9.028 1.00 98.56 98 ILE A CA 1
ATOM 771 C C . ILE A 1 98 ? 15.577 -7.060 -8.210 1.00 98.56 98 ILE A C 1
ATOM 773 O O . ILE A 1 98 ? 15.448 -7.607 -7.117 1.00 98.56 98 ILE A O 1
ATOM 777 N N . LEU A 1 99 ? 14.624 -6.292 -8.743 1.00 98.50 99 LEU A N 1
ATOM 778 C CA . LEU A 1 99 ? 13.382 -5.989 -8.032 1.00 98.50 99 LEU A CA 1
ATOM 779 C C . LEU A 1 99 ? 12.516 -7.240 -7.806 1.00 98.50 99 LEU A C 1
ATOM 781 O O . LEU A 1 99 ? 11.955 -7.395 -6.726 1.00 98.50 99 LEU A O 1
ATOM 785 N N . GLN A 1 100 ? 12.462 -8.159 -8.775 1.00 97.94 100 GLN A N 1
ATOM 786 C CA . GLN A 1 100 ? 11.778 -9.455 -8.641 1.00 97.94 100 GLN A CA 1
ATOM 787 C C . GLN A 1 100 ? 12.434 -10.391 -7.619 1.00 97.94 100 GLN A C 1
ATOM 789 O O . GLN A 1 100 ? 11.774 -11.296 -7.120 1.00 97.94 100 GLN A O 1
ATOM 794 N N . SER A 1 101 ? 13.721 -10.204 -7.314 1.00 97.75 101 SER A N 1
ATOM 795 C CA . SER A 1 101 ? 14.422 -11.009 -6.305 1.00 97.75 101 SER A CA 1
ATOM 796 C C . SER A 1 101 ? 14.173 -10.549 -4.866 1.00 97.75 101 SER A C 1
ATOM 798 O O . SER A 1 101 ? 14.567 -11.242 -3.928 1.00 97.75 101 SER A O 1
ATOM 800 N N . LEU A 1 102 ? 13.541 -9.385 -4.685 1.00 97.94 102 LEU A N 1
ATOM 801 C CA . LEU A 1 102 ? 13.163 -8.885 -3.371 1.00 97.94 102 LEU A CA 1
ATOM 802 C C . LEU A 1 102 ? 11.975 -9.675 -2.824 1.00 97.94 102 LEU A C 1
ATOM 804 O O . LEU A 1 102 ? 11.014 -9.936 -3.547 1.00 97.94 102 LEU A O 1
ATOM 808 N N . GLU A 1 103 ? 11.998 -9.955 -1.522 1.00 97.38 103 GLU A N 1
ATOM 809 C CA . GLU A 1 103 ? 10.806 -10.432 -0.823 1.00 97.38 103 GLU A CA 1
ATOM 810 C C . GLU A 1 103 ? 9.710 -9.351 -0.904 1.00 97.38 103 GLU A C 1
ATOM 812 O O . GLU A 1 103 ? 9.970 -8.209 -0.508 1.00 97.38 103 GLU A O 1
ATOM 817 N N . PRO A 1 104 ? 8.503 -9.655 -1.416 1.00 97.81 104 PRO A N 1
ATOM 818 C CA . PRO A 1 104 ? 7.444 -8.665 -1.568 1.00 97.81 104 PRO A CA 1
ATOM 819 C C . PRO A 1 104 ? 7.103 -7.955 -0.259 1.00 97.81 104 PRO A C 1
ATOM 821 O O . PRO A 1 104 ? 6.737 -8.585 0.731 1.00 97.81 104 PRO A O 1
ATOM 824 N N . SER A 1 105 ? 7.183 -6.623 -0.262 1.00 97.75 105 SER A N 1
ATOM 825 C CA . SER A 1 105 ? 6.944 -5.813 0.931 1.00 97.75 105 SER A CA 1
ATOM 826 C C . SER A 1 105 ? 6.230 -4.501 0.601 1.00 97.75 105 SER A C 1
ATOM 828 O O . SER A 1 105 ? 6.635 -3.803 -0.335 1.00 97.75 105 SER A O 1
ATOM 830 N N . PRO A 1 106 ? 5.209 -4.106 1.389 1.00 96.12 106 PRO A N 1
ATOM 831 C CA . PRO A 1 106 ? 4.574 -2.798 1.255 1.00 96.12 106 PRO A CA 1
ATOM 832 C C . PRO A 1 106 ? 5.470 -1.635 1.721 1.00 96.12 106 PRO A C 1
ATOM 834 O O . PRO A 1 106 ? 5.100 -0.474 1.546 1.00 96.12 106 PRO A O 1
ATOM 837 N N . ASP A 1 107 ? 6.639 -1.921 2.303 1.00 94.62 107 ASP A N 1
ATOM 838 C CA . ASP A 1 107 ? 7.607 -0.903 2.731 1.00 94.62 107 ASP A CA 1
ATOM 839 C C . ASP A 1 107 ? 8.571 -0.488 1.609 1.00 94.62 107 ASP A C 1
ATOM 841 O O . ASP A 1 107 ? 9.317 0.481 1.755 1.00 94.62 107 ASP A O 1
ATOM 845 N N . HIS A 1 108 ? 8.553 -1.180 0.467 1.00 97.88 108 HIS A N 1
ATOM 846 C CA . HIS A 1 108 ? 9.335 -0.772 -0.694 1.00 97.88 108 HIS A CA 1
ATOM 847 C C . HIS A 1 108 ? 8.799 0.537 -1.274 1.00 97.88 108 HIS A C 1
ATOM 849 O O . HIS A 1 108 ? 7.610 0.669 -1.577 1.00 97.88 108 HIS A O 1
ATOM 855 N N . PHE A 1 109 ? 9.691 1.507 -1.475 1.00 96.62 109 PHE A N 1
ATOM 856 C CA . PHE A 1 109 ? 9.313 2.857 -1.895 1.00 96.62 109 PHE A CA 1
ATOM 857 C C . PHE A 1 109 ? 8.635 2.872 -3.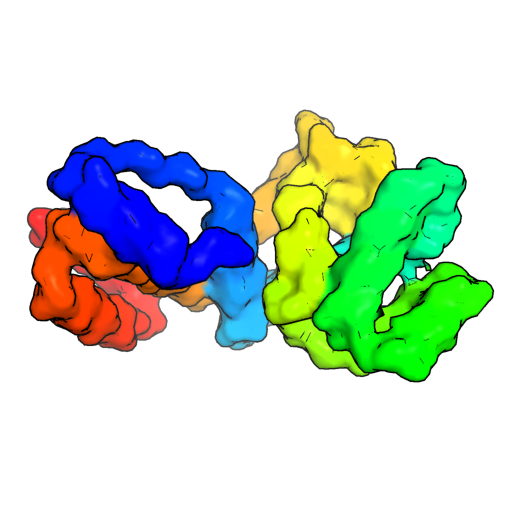263 1.00 96.62 109 PHE A C 1
ATOM 859 O O . PHE A 1 109 ? 7.653 3.584 -3.449 1.00 96.62 109 PHE A O 1
ATOM 866 N N . PHE A 1 110 ? 9.101 2.052 -4.209 1.00 96.38 110 PHE A N 1
ATOM 867 C CA . PHE A 1 110 ? 8.456 1.966 -5.519 1.00 96.38 110 PHE A CA 1
ATOM 868 C C . PHE A 1 110 ? 7.023 1.422 -5.424 1.00 96.38 110 PHE A C 1
ATOM 870 O O . PHE A 1 110 ? 6.147 1.876 -6.157 1.00 96.38 110 PHE A O 1
ATOM 877 N N . TRP A 1 111 ? 6.749 0.502 -4.495 1.00 97.12 111 TRP A N 1
ATOM 878 C CA . TRP A 1 111 ? 5.389 0.029 -4.267 1.00 97.12 111 TRP A CA 1
ATOM 879 C C . TRP A 1 111 ? 4.543 1.128 -3.617 1.00 97.12 111 TRP A C 1
ATOM 881 O O . TRP A 1 111 ? 3.452 1.440 -4.098 1.00 97.12 111 TRP A O 1
ATOM 891 N N . PHE A 1 112 ? 5.068 1.784 -2.577 1.00 93.00 112 PHE A N 1
ATOM 892 C CA . PHE A 1 112 ? 4.385 2.885 -1.895 1.00 93.00 112 PHE A CA 1
ATOM 893 C C . PHE A 1 112 ? 3.969 4.009 -2.858 1.00 93.00 112 PHE A C 1
ATOM 895 O O . PHE A 1 112 ? 2.842 4.494 -2.771 1.00 93.00 112 PHE A O 1
ATOM 902 N N . GLU A 1 113 ? 4.827 4.395 -3.799 1.00 91.88 113 GLU A N 1
ATOM 903 C CA . GLU A 1 113 ? 4.544 5.501 -4.723 1.00 91.88 113 GLU A CA 1
ATOM 904 C C . GLU A 1 113 ? 3.622 5.096 -5.885 1.00 91.88 113 GLU A C 1
ATOM 906 O O . GLU A 1 113 ? 2.862 5.925 -6.385 1.00 91.88 113 GLU A O 1
ATOM 911 N N . TYR A 1 114 ? 3.622 3.822 -6.294 1.00 93.44 114 TYR A N 1
ATOM 912 C CA . TYR A 1 114 ? 2.861 3.365 -7.463 1.00 93.44 114 TYR A CA 1
ATOM 913 C C . TYR A 1 114 ? 1.592 2.564 -7.163 1.00 93.44 114 TYR A C 1
ATOM 915 O O . TYR A 1 114 ? 0.770 2.397 -8.068 1.00 93.44 114 TYR A O 1
ATOM 923 N N . ASN A 1 115 ? 1.380 2.089 -5.929 1.00 92.81 115 ASN A N 1
ATOM 924 C CA . ASN A 1 115 ? 0.300 1.145 -5.610 1.00 92.81 115 ASN A CA 1
ATOM 925 C C . ASN A 1 115 ? -1.077 1.596 -6.132 1.00 92.81 115 ASN A C 1
ATOM 927 O O . ASN A 1 115 ? -1.822 0.796 -6.695 1.00 92.81 115 ASN A O 1
ATOM 931 N N . PHE A 1 116 ? -1.412 2.882 -6.022 1.00 91.50 116 PHE A N 1
ATOM 932 C CA . PHE A 1 116 ? -2.747 3.367 -6.367 1.00 91.50 116 PHE A CA 1
ATOM 933 C C . PHE A 1 116 ? -3.095 3.231 -7.857 1.00 91.50 116 PHE A C 1
ATOM 935 O O . PHE A 1 116 ? -4.278 3.166 -8.196 1.00 91.50 116 PHE A O 1
ATOM 942 N N . LEU A 1 117 ? -2.093 3.159 -8.740 1.00 94.00 117 LEU A N 1
ATOM 943 C CA . LEU A 1 117 ? -2.290 3.045 -10.187 1.00 94.00 117 LEU A CA 1
ATOM 944 C C . LEU A 1 117 ? -2.854 1.678 -10.592 1.00 94.00 117 LEU A C 1
ATOM 946 O O . LEU A 1 117 ? -3.588 1.586 -11.574 1.00 94.00 117 LEU A O 1
ATOM 950 N N . TYR A 1 118 ? -2.592 0.638 -9.801 1.00 94.81 118 TYR A N 1
ATOM 951 C CA . TYR A 1 118 ? -3.052 -0.721 -10.084 1.00 94.81 118 TYR A CA 1
ATOM 952 C C . TYR A 1 118 ? -4.579 -0.880 -10.006 1.00 94.81 118 TYR A C 1
ATOM 954 O O . TYR A 1 118 ? -5.161 -1.725 -10.685 1.00 94.81 118 TYR A O 1
ATOM 962 N N . LEU A 1 119 ? -5.256 -0.049 -9.200 1.00 91.44 119 LEU A N 1
ATOM 963 C CA . LEU A 1 119 ? -6.702 -0.142 -8.968 1.00 91.44 119 LEU A CA 1
ATOM 964 C C . LEU A 1 119 ? -7.530 0.039 -10.254 1.00 91.44 119 LEU A C 1
ATOM 966 O O . LEU A 1 119 ? -8.616 -0.529 -10.372 1.00 91.44 119 LEU A O 1
ATOM 970 N N . LEU A 1 120 ? -7.023 0.835 -11.199 1.00 86.00 120 LEU A N 1
ATOM 971 C CA . LEU A 1 120 ? -7.645 1.110 -12.499 1.00 86.00 120 LEU A CA 1
ATOM 972 C C . LEU A 1 120 ? -6.692 0.795 -13.663 1.00 86.00 120 LEU A C 1
ATOM 974 O O . LEU A 1 120 ? -6.776 1.421 -14.716 1.00 86.00 120 LEU A O 1
ATOM 978 N N . ALA A 1 121 ? -5.779 -0.157 -13.476 1.00 95.44 121 ALA A N 1
ATOM 979 C CA . ALA A 1 121 ? -4.943 -0.669 -14.553 1.00 95.44 121 ALA A CA 1
ATOM 980 C C . ALA A 1 121 ? -5.714 -1.746 -15.334 1.00 95.44 121 ALA A C 1
ATOM 982 O O . ALA A 1 121 ? -6.040 -2.793 -14.776 1.00 95.44 121 ALA A O 1
ATOM 983 N N . ALA A 1 122 ? -6.029 -1.523 -16.611 1.00 96.12 122 ALA A N 1
ATOM 984 C CA . ALA A 1 122 ? -6.712 -2.510 -17.450 1.00 96.12 122 ALA A CA 1
ATOM 985 C C . ALA A 1 122 ? -5.960 -3.851 -17.420 1.00 96.12 122 ALA A C 1
ATOM 987 O O . ALA A 1 122 ? -4.778 -3.920 -17.761 1.00 96.12 122 ALA A O 1
ATOM 988 N N . GLY A 1 123 ? -6.632 -4.907 -16.947 1.00 93.12 123 GLY A N 1
ATOM 989 C CA . GLY A 1 123 ? -6.027 -6.234 -16.781 1.00 93.12 123 GLY A CA 1
ATOM 990 C C . GLY A 1 123 ? -4.821 -6.284 -15.832 1.00 93.12 123 GLY A C 1
ATOM 991 O O . GLY A 1 123 ? -4.057 -7.240 -15.892 1.00 93.12 123 GLY A O 1
ATOM 992 N N . GLY A 1 124 ? -4.615 -5.261 -14.996 1.00 94.19 124 GLY A N 1
ATOM 993 C CA . GLY A 1 124 ? -3.444 -5.148 -14.129 1.00 94.19 124 GLY A CA 1
ATOM 994 C C . GLY A 1 124 ? -2.138 -4.801 -14.856 1.00 94.19 124 GLY A C 1
ATOM 995 O O . GLY A 1 124 ? -1.077 -4.996 -14.275 1.00 94.19 124 GLY A O 1
ATOM 996 N N . SER A 1 125 ? -2.186 -4.307 -16.101 1.00 96.06 125 SER A N 1
ATOM 997 C CA . SER A 1 125 ? -0.984 -3.973 -16.885 1.00 96.06 125 SER A CA 1
ATOM 998 C C . SER A 1 125 ? -0.340 -2.642 -16.469 1.00 96.06 125 SER A C 1
ATOM 1000 O O . SER A 1 125 ? -1.029 -1.634 -16.309 1.00 96.06 125 SER A O 1
ATOM 1002 N N . ALA A 1 126 ? 0.996 -2.631 -16.381 1.00 95.06 126 ALA A N 1
ATOM 1003 C CA . ALA A 1 126 ? 1.829 -1.442 -16.167 1.00 95.06 126 ALA A CA 1
ATOM 1004 C C . ALA A 1 126 ? 2.024 -0.572 -17.427 1.00 95.06 126 ALA A C 1
ATOM 1006 O O . ALA A 1 126 ? 2.713 0.450 -17.375 1.00 95.06 126 ALA A O 1
ATOM 1007 N N . ASP A 1 127 ? 1.429 -0.947 -18.562 1.00 93.94 127 ASP A N 1
ATOM 1008 C CA . ASP A 1 127 ? 1.447 -0.125 -19.769 1.00 93.94 127 ASP A CA 1
ATOM 1009 C C . ASP A 1 127 ? 0.732 1.207 -19.529 1.00 93.94 127 ASP A C 1
ATOM 1011 O O . ASP A 1 127 ? -0.389 1.247 -19.021 1.00 93.94 127 ASP A O 1
ATOM 1015 N N . LYS A 1 128 ? 1.329 2.315 -19.982 1.00 90.19 128 LYS A N 1
ATOM 1016 C CA . LYS A 1 128 ? 0.770 3.666 -19.783 1.00 90.19 128 LYS A CA 1
ATOM 1017 C C . LYS A 1 128 ? -0.668 3.811 -20.289 1.00 90.19 128 LYS A C 1
ATOM 1019 O O . LYS A 1 128 ? -1.467 4.488 -19.653 1.00 90.19 128 LYS A O 1
ATOM 1024 N N . ASN A 1 129 ? -1.001 3.154 -21.401 1.00 93.44 129 ASN A N 1
ATOM 1025 C CA . ASN A 1 129 ? -2.344 3.189 -21.991 1.00 93.44 129 ASN A CA 1
ATOM 1026 C C . ASN A 1 129 ? -3.382 2.375 -21.202 1.00 93.44 129 ASN A C 1
ATOM 1028 O O . ASN A 1 129 ? -4.576 2.526 -21.444 1.00 93.44 129 ASN A O 1
ATOM 1032 N N . SER A 1 130 ? -2.935 1.514 -20.289 1.00 95.06 130 SER A N 1
ATOM 1033 C CA . SER A 1 130 ? -3.793 0.696 -19.432 1.00 95.06 130 SER A CA 1
ATOM 1034 C C . SER A 1 130 ? -4.118 1.395 -18.112 1.00 95.06 130 SER A C 1
ATOM 1036 O O . SER A 1 130 ? -5.031 0.965 -17.414 1.00 95.06 130 SER A O 1
ATOM 1038 N N . LEU A 1 131 ? -3.398 2.461 -17.748 1.00 95.00 131 LEU A N 1
ATOM 1039 C CA . LEU A 1 131 ? -3.595 3.176 -16.488 1.00 95.00 131 LEU A CA 1
ATOM 1040 C C . LEU A 1 131 ? -4.829 4.087 -16.544 1.00 95.00 131 LEU A C 1
ATOM 1042 O O . LEU A 1 131 ? -5.038 4.811 -17.515 1.00 95.00 131 LEU A O 1
ATOM 1046 N N . GLY A 1 132 ? -5.619 4.106 -15.467 1.00 93.62 132 GLY A N 1
ATOM 1047 C CA . GLY A 1 132 ? -6.820 4.945 -15.387 1.00 93.62 132 GLY A CA 1
ATOM 1048 C C . GLY A 1 132 ? -7.936 4.497 -16.335 1.00 93.62 132 GLY A C 1
ATOM 1049 O O . GLY A 1 132 ? -8.737 5.322 -16.773 1.00 93.62 132 GLY A O 1
ATOM 1050 N N . ASP A 1 133 ? -7.984 3.205 -16.669 1.00 95.12 133 ASP A N 1
ATOM 1051 C CA . ASP A 1 133 ? -8.958 2.664 -17.606 1.00 95.12 133 ASP A CA 1
ATOM 1052 C C . ASP A 1 133 ? -10.365 2.596 -16.990 1.00 95.12 133 ASP A C 1
ATOM 1054 O O . ASP A 1 133 ? -10.600 1.986 -15.944 1.00 95.12 133 ASP A O 1
ATOM 1058 N N . HIS A 1 134 ? -11.324 3.209 -17.683 1.00 95.31 134 HIS A N 1
ATOM 1059 C CA . HIS A 1 134 ? -12.750 3.197 -17.346 1.00 95.31 134 HIS A CA 1
ATOM 1060 C C . HIS A 1 134 ? -13.569 2.304 -18.294 1.00 95.31 134 HIS A C 1
ATOM 1062 O O . HIS A 1 134 ? -14.800 2.372 -18.311 1.00 95.31 134 HIS A O 1
ATOM 1068 N N . SER A 1 135 ? -12.909 1.469 -19.098 1.00 95.06 135 SER A N 1
ATOM 1069 C CA . SER A 1 135 ? -13.566 0.430 -19.885 1.00 95.06 135 SER A CA 1
ATOM 1070 C C . SER A 1 135 ? -14.003 -0.760 -19.014 1.00 95.06 135 SER A C 1
ATOM 1072 O O . SER A 1 135 ? -13.835 -0.786 -17.790 1.00 95.06 135 SER A O 1
ATOM 1074 N N . SER A 1 136 ? -14.568 -1.791 -19.649 1.00 95.94 136 SER A N 1
ATOM 1075 C CA . SER A 1 136 ? -14.898 -3.042 -18.965 1.00 95.94 136 SER A CA 1
ATOM 1076 C C . SER A 1 136 ? -13.687 -3.705 -18.306 1.00 95.94 136 SER A C 1
ATOM 1078 O O . SER A 1 136 ? -13.864 -4.324 -17.259 1.00 95.94 136 SER A O 1
ATOM 1080 N N . GLU A 1 137 ? -12.486 -3.583 -18.878 1.00 95.69 137 GLU A N 1
ATOM 1081 C CA . GLU A 1 137 ? -11.283 -4.217 -18.323 1.00 95.69 137 GLU A CA 1
ATOM 1082 C C . GLU A 1 137 ? -10.817 -3.529 -17.039 1.00 95.69 137 GLU A C 1
ATOM 1084 O O . GLU A 1 137 ? -10.620 -4.203 -16.027 1.00 95.69 137 GLU A O 1
ATOM 1089 N N . GLY A 1 138 ? -10.742 -2.197 -17.016 1.00 95.25 138 GLY A N 1
ATOM 1090 C CA . GLY A 1 138 ? -10.442 -1.442 -15.800 1.00 95.25 138 GLY A CA 1
ATOM 1091 C C . GLY A 1 138 ? -11.460 -1.683 -14.680 1.00 95.25 138 GLY A C 1
ATOM 1092 O O . GLY A 1 138 ? -11.087 -1.895 -13.524 1.00 95.25 138 GLY A O 1
ATOM 1093 N N . TYR A 1 139 ? -12.758 -1.777 -14.996 1.00 95.25 139 TYR A N 1
ATOM 1094 C CA . TYR A 1 139 ? -13.767 -2.133 -13.988 1.00 95.25 139 TYR A CA 1
ATOM 1095 C C . TYR A 1 139 ? -13.689 -3.595 -13.521 1.00 95.25 139 TYR A C 1
ATOM 1097 O O . TYR A 1 139 ? -14.026 -3.875 -12.366 1.00 95.25 139 TYR A O 1
ATOM 1105 N N . ARG A 1 140 ? -13.242 -4.534 -14.367 1.00 95.12 140 ARG A N 1
ATOM 1106 C CA . ARG A 1 140 ? -12.941 -5.912 -13.937 1.00 95.12 140 ARG A CA 1
ATOM 1107 C C . ARG A 1 140 ? -11.752 -5.941 -12.986 1.00 95.12 140 ARG A C 1
ATOM 1109 O O . ARG A 1 140 ? -11.862 -6.589 -11.949 1.00 95.12 140 ARG A O 1
ATOM 1116 N N . GLN A 1 141 ? -10.691 -5.188 -13.274 1.00 95.88 141 GLN A N 1
ATOM 1117 C CA . GLN A 1 141 ? -9.560 -5.046 -12.357 1.00 95.88 141 GLN A CA 1
ATOM 1118 C C . GLN A 1 141 ? -10.021 -4.491 -11.006 1.00 95.88 141 GLN A C 1
ATOM 1120 O O . GLN A 1 141 ? -9.791 -5.102 -9.964 1.00 95.88 141 GLN A O 1
ATOM 1125 N N . ARG A 1 142 ? -10.774 -3.386 -11.011 1.00 94.94 142 ARG A N 1
ATOM 1126 C CA . ARG A 1 142 ? -11.289 -2.776 -9.779 1.00 94.94 142 ARG A CA 1
ATOM 1127 C C . ARG A 1 142 ? -12.170 -3.728 -8.964 1.00 94.94 142 ARG A C 1
ATOM 1129 O O . ARG A 1 142 ? -12.144 -3.693 -7.735 1.00 94.94 142 ARG A O 1
ATOM 1136 N N . ARG A 1 143 ? -12.949 -4.595 -9.623 1.00 95.88 143 ARG A N 1
ATOM 1137 C CA . ARG A 1 143 ? -13.794 -5.603 -8.957 1.00 95.88 143 ARG A CA 1
ATOM 1138 C C . ARG A 1 143 ? -12.983 -6.549 -8.073 1.00 95.88 143 ARG A C 1
ATOM 1140 O O . ARG A 1 143 ? -13.519 -7.007 -7.063 1.00 95.88 143 ARG A O 1
ATOM 1147 N N . ARG A 1 144 ? -11.713 -6.806 -8.408 1.00 96.94 144 ARG A N 1
ATOM 1148 C CA . ARG A 1 144 ? -10.863 -7.710 -7.628 1.00 96.94 144 ARG A CA 1
ATOM 1149 C C . ARG A 1 144 ? -10.759 -7.278 -6.164 1.00 96.94 144 ARG A C 1
ATOM 1151 O O . ARG A 1 144 ? -10.893 -8.116 -5.281 1.00 96.94 144 ARG A O 1
ATOM 1158 N N . PHE A 1 145 ? -10.660 -5.971 -5.923 1.00 96.00 145 PHE A N 1
ATOM 1159 C CA . PHE A 1 145 ? -10.567 -5.363 -4.589 1.00 96.00 145 PHE A CA 1
ATOM 1160 C C . PHE A 1 145 ? -11.872 -5.418 -3.792 1.00 96.00 145 PHE A C 1
ATOM 1162 O O . PHE A 1 145 ? -11.851 -5.440 -2.569 1.00 96.00 145 PHE A O 1
ATOM 1169 N N . TYR A 1 146 ? -13.022 -5.464 -4.466 1.00 95.19 146 TYR A N 1
ATOM 1170 C CA . TYR A 1 146 ? -14.316 -5.656 -3.802 1.00 95.19 146 TYR A CA 1
ATOM 1171 C C . TYR A 1 146 ? -14.615 -7.128 -3.495 1.00 95.19 146 TYR A C 1
ATOM 1173 O O . TYR A 1 146 ? -15.603 -7.421 -2.827 1.00 95.19 146 TYR A O 1
ATOM 1181 N N . SER A 1 147 ? -13.778 -8.038 -3.995 1.00 96.81 147 SER A N 1
ATOM 1182 C CA . SER A 1 147 ? -13.952 -9.487 -3.868 1.00 96.81 147 SER A CA 1
ATOM 1183 C C . SER A 1 147 ? -12.943 -10.119 -2.905 1.00 96.81 147 SER A C 1
ATOM 1185 O O . SER A 1 147 ? -12.869 -11.340 -2.849 1.00 96.81 147 SER A O 1
ATOM 1187 N N . ILE A 1 148 ? -12.172 -9.303 -2.173 1.00 98.31 148 ILE A N 1
ATOM 1188 C CA . ILE A 1 148 ? -11.228 -9.776 -1.151 1.00 98.31 148 ILE A CA 1
ATOM 1189 C C . ILE A 1 148 ? -11.947 -10.581 -0.066 1.00 98.31 148 ILE A C 1
ATOM 1191 O O . ILE A 1 148 ? -13.151 -10.401 0.173 1.00 98.31 148 ILE A O 1
ATOM 1195 N N . SER A 1 149 ? -11.199 -11.460 0.591 1.00 98.62 149 SER A N 1
ATOM 1196 C CA . SER A 1 149 ? -11.727 -12.354 1.615 1.00 98.62 149 SER A CA 1
ATOM 1197 C C . SER A 1 149 ? -12.217 -11.592 2.850 1.00 98.62 149 SER A C 1
ATOM 1199 O O . SER A 1 149 ? -11.896 -10.418 3.058 1.00 98.62 149 SER A O 1
ATOM 1201 N N . ASP A 1 150 ? -12.975 -12.259 3.719 1.00 98.56 150 ASP A N 1
ATOM 1202 C CA . ASP A 1 150 ? -13.364 -11.666 5.002 1.00 98.56 150 ASP A CA 1
ATOM 1203 C C . ASP A 1 150 ? -12.148 -11.422 5.911 1.00 98.56 150 ASP A C 1
ATOM 1205 O O . ASP A 1 150 ? -12.114 -10.414 6.618 1.00 98.56 150 ASP A O 1
ATOM 1209 N N . GLN A 1 151 ? -11.099 -12.249 5.814 1.00 98.56 151 GLN A N 1
ATOM 1210 C CA . GLN A 1 151 ? -9.826 -11.992 6.491 1.00 98.56 151 GLN A CA 1
ATOM 1211 C C . GLN A 1 151 ? -9.192 -10.689 5.983 1.00 98.56 151 GLN A C 1
ATOM 1213 O O . GLN A 1 151 ? -8.824 -9.828 6.784 1.00 98.56 151 GLN A O 1
ATOM 1218 N N . GLY A 1 152 ? -9.119 -10.504 4.663 1.00 98.56 152 GLY A N 1
ATOM 1219 C CA . GLY A 1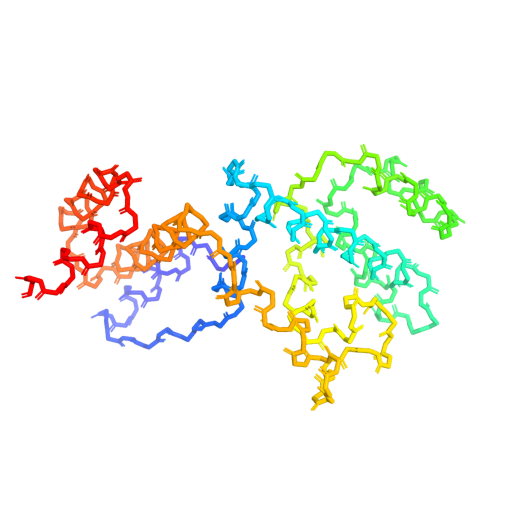 152 ? -8.609 -9.287 4.033 1.00 98.56 152 GLY A CA 1
ATOM 1220 C C . GLY A 1 152 ? -9.416 -8.048 4.420 1.00 98.56 152 GLY A C 1
ATOM 1221 O O . GLY A 1 152 ? -8.833 -7.015 4.763 1.00 98.56 152 GLY A O 1
ATOM 1222 N N . LYS A 1 153 ? -10.753 -8.149 4.448 1.00 98.56 153 LYS A N 1
ATOM 1223 C CA . LYS A 1 153 ? -11.639 -7.065 4.910 1.00 98.56 153 LYS A CA 1
ATOM 1224 C C . LYS A 1 153 ? -11.388 -6.714 6.371 1.00 98.56 153 LYS A C 1
ATOM 1226 O O . LYS A 1 153 ? -11.248 -5.533 6.672 1.00 98.56 153 LYS A O 1
ATOM 1231 N N . LEU A 1 154 ? -11.301 -7.704 7.263 1.00 98.56 154 LEU A N 1
ATOM 1232 C CA . LEU A 1 154 ? -11.025 -7.462 8.679 1.00 98.56 154 LEU A CA 1
ATOM 1233 C C . LEU A 1 154 ? -9.666 -6.791 8.867 1.00 98.56 154 LEU A C 1
ATOM 1235 O O . LEU A 1 154 ? -9.584 -5.767 9.543 1.00 98.56 154 LEU A O 1
ATOM 1239 N N . LEU A 1 155 ? -8.611 -7.337 8.256 1.00 98.56 155 LEU A N 1
ATOM 1240 C CA . LEU A 1 155 ? -7.270 -6.762 8.337 1.00 98.56 155 LEU A CA 1
ATOM 1241 C C . LEU A 1 155 ? -7.281 -5.317 7.837 1.00 98.56 155 LEU A C 1
ATOM 1243 O O . LEU A 1 155 ? -6.804 -4.429 8.538 1.00 98.56 155 LEU A O 1
ATOM 1247 N N . TYR A 1 156 ? -7.898 -5.049 6.688 1.00 98.19 156 TYR A N 1
ATOM 1248 C CA . TYR A 1 156 ? -8.019 -3.694 6.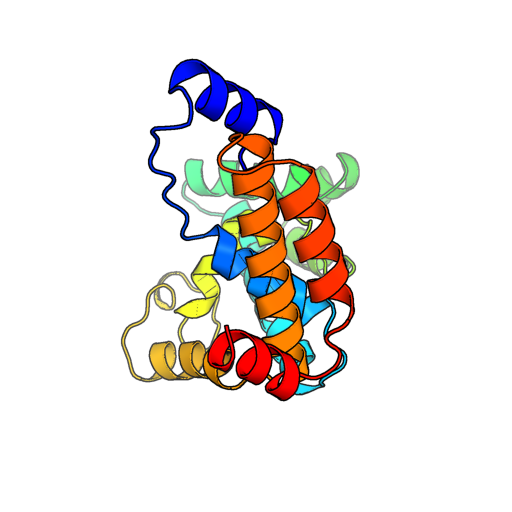164 1.00 98.19 156 TYR A CA 1
ATOM 1249 C C . TYR A 1 156 ? -8.783 -2.760 7.105 1.00 98.19 156 TYR A C 1
ATOM 1251 O O . TYR A 1 156 ? -8.312 -1.659 7.394 1.00 98.19 156 TYR A O 1
ATOM 1259 N N . SER A 1 157 ? -9.931 -3.195 7.623 1.00 97.81 157 SER A N 1
ATOM 1260 C CA . SER A 1 157 ? -10.716 -2.420 8.582 1.00 97.81 157 SER A CA 1
ATOM 1261 C C . SER A 1 157 ? -9.910 -2.087 9.836 1.00 97.81 157 SER A C 1
ATOM 1263 O O . SER A 1 157 ? -9.904 -0.930 10.251 1.00 97.81 157 SER A O 1
ATOM 1265 N N . LYS A 1 158 ? -9.155 -3.047 10.389 1.00 98.06 158 LYS A N 1
ATOM 1266 C CA . LYS A 1 158 ? -8.259 -2.803 11.530 1.00 98.06 158 LYS A CA 1
ATOM 1267 C C . LYS A 1 158 ? -7.188 -1.772 11.186 1.00 98.06 158 LYS A C 1
ATOM 1269 O O . LYS A 1 158 ? -7.028 -0.800 11.913 1.00 98.06 158 LYS A O 1
ATOM 1274 N N . ARG A 1 159 ? -6.531 -1.898 10.033 1.00 97.31 159 ARG A N 1
ATOM 1275 C CA . ARG A 1 159 ? -5.501 -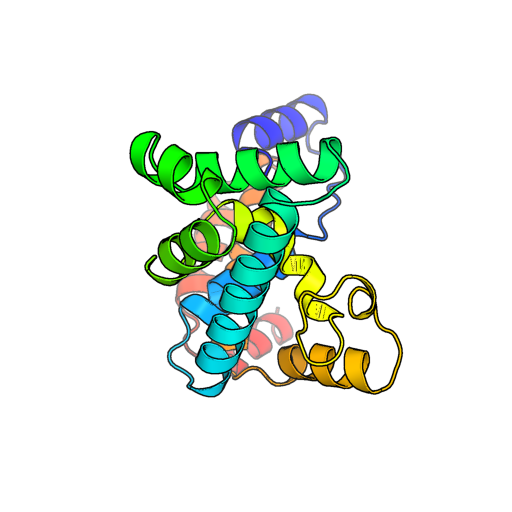0.949 9.576 1.00 97.31 159 ARG A CA 1
ATOM 1276 C C . AR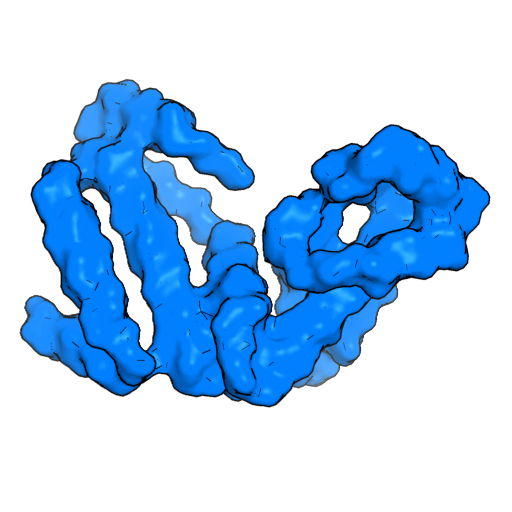G A 1 159 ? -6.031 0.474 9.380 1.00 97.31 159 ARG A C 1
ATOM 1278 O O . ARG A 1 159 ? -5.376 1.442 9.766 1.00 97.31 159 ARG A O 1
ATOM 1285 N N . VAL A 1 160 ? -7.227 0.620 8.811 1.00 96.69 160 VAL A N 1
ATOM 1286 C CA . VAL A 1 160 ? -7.882 1.929 8.660 1.00 96.69 160 VAL A CA 1
ATOM 1287 C C . VAL A 1 160 ? -8.244 2.516 10.023 1.00 96.69 160 VAL A C 1
ATOM 1289 O O . VAL A 1 160 ? -7.957 3.690 10.264 1.00 96.69 160 VAL A O 1
ATOM 1292 N N . SER A 1 161 ? -8.813 1.716 10.925 1.00 96.94 161 SER A N 1
ATOM 1293 C CA . SER A 1 161 ? -9.127 2.141 12.292 1.00 96.94 161 SER A CA 1
ATOM 1294 C C . SER A 1 161 ? -7.871 2.553 13.064 1.00 96.94 161 SER A C 1
ATOM 1296 O O . SER A 1 161 ? -7.853 3.634 13.645 1.00 96.94 161 SER A O 1
ATOM 1298 N N . GLU A 1 162 ? -6.788 1.772 12.998 1.00 97.06 162 GLU A N 1
ATOM 1299 C CA . GLU A 1 162 ? -5.475 2.113 13.567 1.00 97.06 162 GLU A CA 1
ATOM 1300 C C . GLU A 1 162 ? -4.974 3.464 13.046 1.00 97.06 162 GLU A C 1
ATOM 1302 O O . GLU A 1 162 ? -4.509 4.298 13.823 1.00 97.06 162 GLU A O 1
ATOM 1307 N N . TYR A 1 163 ? -5.093 3.714 11.738 1.00 96.25 163 TYR A N 1
ATOM 1308 C CA . TYR A 1 163 ? -4.683 4.986 11.152 1.00 96.25 163 TYR A CA 1
ATOM 1309 C C . TYR A 1 163 ? -5.552 6.159 11.629 1.00 96.25 163 TYR A C 1
ATOM 1311 O O . TYR A 1 163 ? -5.023 7.229 11.935 1.00 96.25 163 TYR A O 1
ATOM 1319 N N . ILE A 1 164 ? -6.868 5.975 11.735 1.00 95.56 164 ILE A N 1
ATOM 1320 C CA . ILE A 1 164 ? -7.781 7.005 12.253 1.00 95.56 164 ILE A CA 1
ATOM 1321 C C . ILE A 1 164 ? -7.480 7.298 13.728 1.00 95.56 164 ILE A C 1
ATOM 1323 O O . ILE A 1 164 ? -7.378 8.467 14.103 1.00 95.56 164 ILE A O 1
ATOM 1327 N N . ILE A 1 165 ? -7.265 6.265 14.548 1.00 97.00 165 ILE A N 1
ATOM 1328 C CA . ILE A 1 165 ? -6.874 6.417 15.955 1.00 97.00 165 ILE A CA 1
ATOM 1329 C C . ILE A 1 165 ? -5.521 7.129 16.054 1.00 97.00 165 ILE A C 1
ATOM 1331 O O . ILE A 1 165 ? -5.371 8.059 16.843 1.00 97.00 165 ILE A O 1
ATOM 1335 N N . PHE A 1 166 ? -4.554 6.767 15.206 1.00 96.38 166 PHE A N 1
ATOM 1336 C CA . PHE A 1 166 ? -3.269 7.457 15.111 1.00 96.38 166 PHE A CA 1
ATOM 1337 C C . PHE A 1 166 ? -3.445 8.953 14.821 1.00 96.38 166 PHE A C 1
ATOM 1339 O O . PHE A 1 166 ? -2.783 9.775 15.459 1.00 96.38 166 PHE A O 1
ATOM 1346 N N . LEU A 1 167 ? -4.327 9.324 13.887 1.00 95.62 167 LEU A N 1
ATOM 1347 C CA . LEU A 1 167 ? -4.616 10.728 13.596 1.00 95.62 167 LEU A CA 1
ATOM 1348 C C . LEU A 1 167 ? -5.242 11.418 14.807 1.00 95.62 167 LEU A C 1
ATOM 1350 O O . LEU A 1 167 ? -4.742 12.461 15.213 1.00 95.62 167 LEU A O 1
ATOM 1354 N N . ALA A 1 168 ? -6.283 10.831 15.400 1.00 96.19 168 ALA A N 1
ATOM 1355 C CA . ALA A 1 168 ? -7.002 11.409 16.533 1.00 96.19 168 ALA A CA 1
ATOM 1356 C C . ALA A 1 168 ? -6.096 11.618 17.758 1.00 96.19 168 ALA A C 1
ATOM 1358 O O . ALA A 1 168 ? -6.149 12.673 18.396 1.00 96.19 168 ALA A O 1
ATOM 1359 N N . LEU A 1 169 ? -5.219 10.648 18.036 1.00 96.50 169 LEU A N 1
ATOM 1360 C CA . LEU A 1 169 ? -4.210 10.725 19.088 1.00 96.50 169 LEU A CA 1
ATOM 1361 C C . LEU A 1 169 ? -3.224 11.864 18.820 1.00 96.50 169 LEU A C 1
ATOM 1363 O O . LEU A 1 169 ? -2.995 12.717 19.677 1.00 96.50 169 LEU A O 1
ATOM 1367 N N . ASN A 1 170 ? -2.635 11.888 17.622 1.00 96.50 170 ASN A N 1
ATOM 1368 C CA . ASN A 1 170 ? -1.564 12.831 17.318 1.00 96.50 170 ASN A CA 1
ATOM 1369 C C . ASN A 1 170 ? -2.068 14.251 17.089 1.00 96.50 170 ASN A C 1
ATOM 1371 O O . ASN A 1 170 ? -1.306 15.180 17.304 1.00 96.50 170 ASN A O 1
ATOM 1375 N N . THR A 1 171 ? -3.331 14.459 16.730 1.00 96.31 171 THR A N 1
ATOM 1376 C CA . THR A 1 171 ? -3.924 15.802 16.669 1.00 96.31 171 THR A CA 1
ATOM 1377 C C . THR A 1 171 ? -4.556 16.241 17.984 1.00 96.31 171 THR A C 1
ATOM 1379 O O . THR A 1 171 ? -5.034 17.369 18.060 1.00 96.31 171 THR A O 1
ATOM 1382 N N . ARG A 1 172 ? -4.541 15.390 19.025 1.00 95.00 172 ARG A N 1
ATOM 1383 C CA . ARG A 1 172 ? -5.227 15.619 20.309 1.00 95.00 172 ARG A CA 1
ATOM 1384 C C . ARG A 1 172 ? -6.715 15.930 20.121 1.00 95.00 172 ARG A C 1
ATOM 1386 O O . ARG A 1 172 ? -7.262 16.809 20.787 1.00 95.00 172 ARG A O 1
ATOM 1393 N N . LEU A 1 173 ? -7.357 15.244 19.177 1.00 95.00 173 LEU A N 1
ATOM 1394 C CA . LEU A 1 173 ? -8.800 15.352 18.962 1.00 95.00 173 LEU A CA 1
ATOM 1395 C C . LEU A 1 173 ? -9.578 14.668 20.095 1.00 95.00 173 LEU A C 1
ATOM 1397 O O . LEU A 1 173 ? -10.644 15.132 20.490 1.00 95.00 173 LEU A O 1
ATOM 1401 N N . VAL A 1 174 ? -9.021 13.580 20.627 1.00 95.19 174 VAL A N 1
ATOM 1402 C CA . VAL A 1 174 ? -9.544 12.823 21.772 1.00 95.19 174 VAL A CA 1
ATOM 1403 C C . VAL A 1 174 ? -8.404 12.512 22.750 1.00 95.19 174 VAL A C 1
ATOM 1405 O O . VAL A 1 174 ? -7.231 12.717 22.428 1.00 95.19 174 VAL A O 1
ATOM 1408 N N . SER A 1 175 ? -8.729 12.042 23.959 1.00 95.94 175 SER A N 1
ATOM 1409 C CA . SER A 1 175 ? -7.709 11.684 24.952 1.00 95.94 175 SER A CA 1
ATOM 1410 C C . SER A 1 175 ? -6.917 10.434 24.552 1.00 95.94 175 SER A C 1
ATOM 1412 O O . SER A 1 175 ? -7.387 9.576 23.797 1.00 95.94 175 SER A O 1
ATOM 1414 N N . SER A 1 176 ? -5.707 10.314 25.100 1.00 96.38 176 SER A N 1
ATOM 1415 C CA . SER A 1 176 ? -4.853 9.133 24.946 1.00 96.38 176 SER A CA 1
ATOM 1416 C C . SER A 1 176 ? -5.515 7.856 25.454 1.00 96.38 176 SER A C 1
ATOM 1418 O O . SER A 1 176 ? -5.355 6.803 24.845 1.00 96.38 176 SER A O 1
ATOM 1420 N N . GLU A 1 177 ? -6.273 7.957 26.543 1.00 98.06 177 GLU A N 1
ATOM 1421 C CA . GLU A 1 177 ? -7.003 6.856 27.164 1.00 98.06 177 GLU A CA 1
ATOM 1422 C C . GLU A 1 177 ? -8.047 6.293 26.198 1.00 98.06 177 GLU A C 1
ATOM 1424 O O . GLU A 1 177 ? -8.029 5.097 25.933 1.00 98.06 177 GLU A O 1
ATOM 1429 N N . ILE A 1 178 ? -8.856 7.152 25.562 1.00 97.75 178 ILE A N 1
ATOM 1430 C CA . ILE A 1 178 ? -9.847 6.721 24.561 1.00 97.75 178 ILE A CA 1
ATOM 1431 C C . ILE A 1 178 ? -9.161 6.020 23.382 1.00 97.75 178 ILE A C 1
ATOM 1433 O O . ILE A 1 178 ? -9.626 4.981 22.924 1.00 97.75 178 ILE A O 1
ATOM 1437 N N . CYS A 1 179 ? -8.037 6.559 22.897 1.00 98.12 179 CYS A N 1
ATOM 1438 C CA . CYS A 1 179 ? -7.291 5.935 21.800 1.00 98.12 179 CYS A CA 1
ATOM 1439 C C . CYS A 1 179 ? -6.759 4.551 22.187 1.00 98.12 179 CYS A C 1
ATOM 1441 O O . CYS A 1 179 ? -6.802 3.624 21.383 1.00 98.12 179 CYS A O 1
ATOM 1443 N N . LYS A 1 180 ? -6.248 4.411 23.414 1.00 98.06 180 LYS A N 1
ATOM 1444 C CA . LYS A 1 180 ? -5.717 3.149 23.930 1.00 98.06 180 LYS A CA 1
ATOM 1445 C C . LYS A 1 180 ? -6.817 2.103 24.106 1.00 98.06 180 LYS A C 1
ATOM 1447 O O . LYS A 1 180 ? -6.607 0.948 23.736 1.00 98.06 180 LYS A O 1
ATOM 1452 N N . ASP A 1 181 ? -7.965 2.502 24.642 1.00 97.69 181 ASP A N 1
ATOM 1453 C CA . ASP A 1 181 ? -9.109 1.612 24.830 1.00 97.69 181 ASP A CA 1
ATOM 1454 C C . ASP A 1 181 ? -9.644 1.137 23.473 1.00 97.69 181 ASP A C 1
ATOM 1456 O O . ASP A 1 181 ? -9.818 -0.062 23.273 1.00 97.69 181 ASP A O 1
ATOM 1460 N N . ALA A 1 182 ? -9.769 2.047 22.498 1.00 97.06 182 ALA A N 1
ATOM 1461 C CA . ALA A 1 182 ? -10.176 1.711 21.134 1.00 97.06 182 ALA A CA 1
ATOM 1462 C C . ALA A 1 182 ? -9.192 0.755 20.435 1.00 97.06 182 ALA A C 1
ATOM 1464 O O . ALA A 1 182 ? -9.620 -0.177 19.758 1.00 97.06 182 ALA A O 1
ATOM 1465 N N . LEU A 1 183 ? -7.876 0.945 20.604 1.00 97.88 183 LEU A N 1
ATOM 1466 C CA . LEU A 1 183 ? -6.873 0.001 20.085 1.00 97.88 183 LEU A CA 1
ATOM 1467 C C . LEU A 1 183 ? -7.003 -1.376 20.744 1.00 97.88 183 LEU A C 1
ATOM 1469 O O . LEU A 1 183 ? -6.945 -2.389 20.054 1.00 97.88 183 LEU A O 1
ATOM 1473 N N . SER A 1 184 ? -7.220 -1.407 22.060 1.00 97.69 184 SER A N 1
ATOM 1474 C CA . SER A 1 184 ? -7.371 -2.659 22.811 1.00 97.69 184 SER A CA 1
ATOM 1475 C C . SER A 1 184 ? -8.621 -3.424 22.373 1.00 97.69 184 SER A C 1
ATOM 1477 O O . SER A 1 184 ? -8.562 -4.634 22.189 1.00 97.69 184 SER A O 1
ATOM 1479 N N . GLU A 1 185 ? -9.742 -2.730 22.159 1.00 96.62 185 GLU A N 1
ATOM 1480 C CA . GLU A 1 185 ? -10.959 -3.322 21.596 1.00 96.62 185 GLU A CA 1
ATOM 1481 C C . GLU A 1 185 ? -10.714 -3.846 20.177 1.00 96.62 185 GLU A C 1
ATOM 1483 O O . GLU A 1 185 ? -11.065 -4.984 19.865 1.00 96.62 185 GLU A O 1
ATOM 1488 N N . LEU A 1 186 ? -10.050 -3.055 19.329 1.00 97.19 186 LEU A N 1
ATOM 1489 C CA . LEU A 1 186 ? -9.763 -3.420 17.945 1.00 97.19 186 LEU A CA 1
ATOM 1490 C C . LEU A 1 186 ? -8.958 -4.723 17.835 1.00 97.19 186 LEU A C 1
ATOM 1492 O O . LEU A 1 186 ? -9.183 -5.527 16.926 1.00 97.19 186 LEU A O 1
ATOM 1496 N N . GLU A 1 187 ? -8.026 -4.953 18.761 1.00 96.75 187 GLU A N 1
ATOM 1497 C CA . GLU A 1 187 ? -7.232 -6.181 18.829 1.00 96.75 187 GLU A CA 1
ATOM 1498 C C . GLU A 1 187 ? -8.089 -7.430 19.069 1.00 96.75 187 GLU A C 1
ATOM 1500 O O . GLU A 1 187 ? -7.733 -8.492 18.557 1.00 96.75 187 GLU A O 1
ATOM 1505 N N . THR A 1 188 ? -9.236 -7.303 19.749 1.00 97.38 188 THR A N 1
ATOM 1506 C CA . THR A 1 188 ? -10.111 -8.438 20.092 1.00 97.38 188 THR A CA 1
ATOM 1507 C C . THR A 1 188 ? -10.852 -9.043 18.901 1.00 97.38 188 THR A C 1
ATOM 1509 O O . THR A 1 188 ? -11.232 -10.211 18.960 1.00 97.38 188 THR A O 1
ATOM 1512 N N . PHE A 1 189 ? -11.035 -8.295 17.807 1.00 97.81 189 PHE A N 1
ATOM 1513 C CA . PHE A 1 189 ? -11.735 -8.807 16.629 1.00 97.81 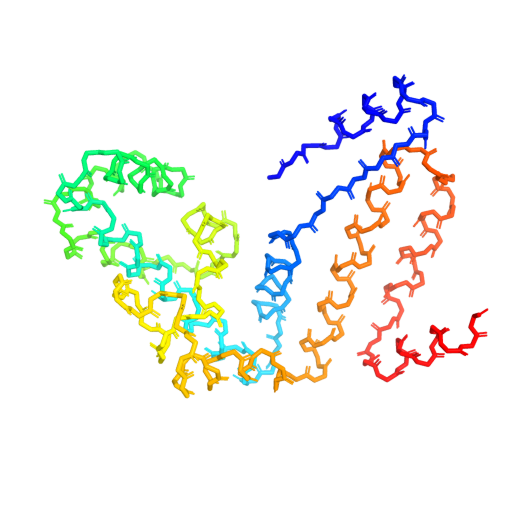189 PHE A CA 1
ATOM 1514 C C . PHE A 1 189 ? -10.866 -9.800 15.853 1.00 97.81 189 PHE A C 1
ATOM 1516 O O . PHE A 1 189 ? -9.802 -9.433 15.330 1.00 97.81 189 PHE A O 1
ATOM 1523 N N . SER A 1 190 ? -11.365 -11.033 15.747 1.00 96.38 190 SER A N 1
ATOM 1524 C CA . SER A 1 190 ? -10.815 -12.117 14.922 1.00 96.38 190 SER A CA 1
ATOM 1525 C C . SER A 1 190 ? -11.634 -12.397 13.662 1.00 96.38 190 SER A C 1
ATOM 1527 O O . SER A 1 190 ? -11.083 -12.929 12.705 1.00 96.38 190 SER A O 1
ATOM 1529 N N . GLU A 1 191 ? -12.911 -12.008 13.644 1.00 97.38 191 GLU A N 1
ATOM 1530 C CA . GLU A 1 191 ? -13.834 -12.219 12.527 1.00 97.38 191 GLU A CA 1
ATOM 1531 C C . GLU A 1 191 ? -14.376 -10.886 11.999 1.00 97.38 191 GLU A C 1
ATOM 1533 O O . GLU A 1 191 ? -14.657 -9.952 12.757 1.00 97.38 191 GLU A O 1
ATOM 1538 N N . TYR A 1 192 ? -14.546 -10.791 10.678 1.00 97.25 192 TYR A N 1
ATOM 1539 C CA . TYR A 1 192 ? -15.047 -9.568 10.044 1.00 97.25 192 TYR A CA 1
ATOM 1540 C C . TYR A 1 192 ? -16.489 -9.246 10.449 1.00 97.25 192 TYR A C 1
ATOM 1542 O O . TYR A 1 192 ? -16.833 -8.083 10.656 1.00 97.25 192 TYR A O 1
ATOM 1550 N N . THR A 1 193 ? -17.332 -10.268 10.595 1.00 96.81 193 THR A N 1
ATOM 1551 C CA . THR A 1 193 ? -18.729 -10.103 11.015 1.00 96.81 193 THR A CA 1
ATOM 1552 C C . THR A 1 193 ? -18.829 -9.483 12.401 1.00 96.81 193 THR A C 1
ATOM 1554 O O . THR A 1 193 ? -19.608 -8.552 12.584 1.00 96.81 193 THR A O 1
ATOM 1557 N N . ASP A 1 194 ? -17.989 -9.919 13.342 1.00 96.31 194 ASP A N 1
ATOM 1558 C CA . ASP A 1 194 ? -17.980 -9.408 14.716 1.00 96.31 194 ASP A CA 1
ATOM 1559 C C . ASP A 1 194 ? -17.595 -7.925 14.751 1.00 96.31 194 ASP A C 1
ATOM 1561 O O . ASP A 1 194 ? -18.209 -7.132 15.468 1.00 96.31 194 ASP A O 1
ATOM 1565 N N . PHE A 1 195 ? -16.624 -7.533 13.919 1.00 96.31 195 PHE A N 1
ATOM 1566 C CA . PHE A 1 195 ? -16.231 -6.135 13.748 1.00 96.31 195 PHE A CA 1
ATOM 1567 C C . PHE A 1 195 ? -17.368 -5.272 13.173 1.00 96.31 195 PHE A C 1
ATOM 1569 O O . PHE A 1 195 ? -17.580 -4.145 13.609 1.00 96.31 195 PHE A O 1
ATOM 1576 N N . ILE A 1 196 ? -18.131 -5.774 12.200 1.00 95.62 196 ILE A N 1
ATOM 1577 C CA . ILE A 1 196 ? -19.271 -5.028 11.637 1.00 95.62 196 ILE A CA 1
ATOM 1578 C C . ILE A 1 196 ? -20.439 -4.944 12.627 1.00 95.62 196 ILE A C 1
ATOM 1580 O O . ILE A 1 196 ? -21.120 -3.915 12.720 1.00 95.62 196 ILE A O 1
ATOM 1584 N N . GLU A 1 197 ? -20.679 -6.009 13.387 1.00 94.94 197 GLU A N 1
ATOM 1585 C CA . GLU A 1 197 ? -21.716 -6.021 14.410 1.00 94.94 197 GLU A CA 1
ATOM 1586 C C . GLU A 1 197 ? -21.425 -5.058 15.561 1.00 94.94 197 GLU A C 1
ATOM 1588 O O . GLU A 1 197 ? -22.369 -4.455 16.076 1.00 94.94 197 GLU A O 1
ATOM 1593 N N . SER A 1 198 ? -20.160 -4.889 15.963 1.00 93.50 198 SER A N 1
ATOM 1594 C CA . SER A 1 198 ? -19.797 -3.949 17.032 1.00 93.50 198 SER A CA 1
ATOM 1595 C C . SER A 1 198 ? -20.123 -2.503 16.649 1.00 93.50 198 SER A C 1
ATOM 1597 O O . SER A 1 198 ? -20.727 -1.789 17.446 1.00 93.50 198 SER A O 1
ATOM 1599 N N . ILE A 1 199 ? -19.864 -2.115 15.395 1.00 89.75 199 ILE A N 1
ATOM 1600 C CA . ILE A 1 199 ? -20.217 -0.792 14.849 1.00 89.75 199 ILE A CA 1
ATOM 1601 C C . ILE A 1 199 ? -21.738 -0.586 14.798 1.00 89.75 199 ILE A C 1
ATOM 1603 O O . ILE A 1 199 ? -22.233 0.525 14.951 1.00 89.75 199 ILE A O 1
ATOM 1607 N N . SER A 1 200 ? -22.507 -1.649 14.561 1.00 81.81 200 SER A N 1
ATOM 1608 C CA . SER A 1 200 ? -23.970 -1.549 14.446 1.00 81.81 200 SER A CA 1
ATOM 1609 C C . SER A 1 200 ? -24.679 -1.450 15.804 1.00 81.81 200 SER A C 1
ATOM 1611 O O . SER A 1 200 ? -25.864 -1.119 15.854 1.00 81.81 200 SER A O 1
ATOM 1613 N N . LYS A 1 201 ? -23.980 -1.791 16.894 1.00 73.88 201 LYS A N 1
ATOM 1614 C CA . LYS A 1 201 ? -24.499 -1.796 18.272 1.00 73.88 201 LYS A CA 1
ATOM 1615 C C . LYS A 1 201 ? -24.064 -0.563 19.083 1.00 73.88 201 LYS A C 1
ATOM 1617 O O . LYS A 1 201 ? -24.607 -0.372 20.171 1.00 73.88 201 LYS A O 1
ATOM 1622 N N . SER A 1 202 ? -23.115 0.231 18.577 1.00 57.75 202 SER A N 1
ATOM 1623 C CA . SER A 1 202 ? -22.663 1.516 19.141 1.00 57.75 202 SER A CA 1
ATOM 1624 C C . SER A 1 202 ? -23.571 2.677 18.747 1.00 57.75 202 SER A C 1
ATOM 1626 O O . SER A 1 202 ? -23.872 3.511 19.627 1.00 57.75 202 SER A O 1
#

Foldseek 3Di:
DDDLVVLLVVLVVCVLPDDDDDDLVLLLLLLVLLVPDPDPLSVVLNVLLLLLLLLLLLCQCPDPDPVSNVVSLVLQCVQDPPVLSVQLSPHSVSVSVSSVPDDRDSPRSSSSVCSVQQLQQQCSHSDPVRTPDPDPRSVVSNVSSVPDDQSSVLSSVLSVLLVVLSSCDSSVVDDPVVSVVSNVVSVPDPTSVVVVVVVVVD

Secondary structure (DSSP, 8-state):
---HHHHHHHHHHHTT------SHHHHHHHHHHHHH---HHHHHHHHHHHHHHHHHHHHHTT-SSHHHHHHHHHHHHHHS-HHHHHHHTT-HHHHHHHHHTSPP-TT-HHHHHHGGGGGG-GGG--SGGGTT--SHHHHHHHHHHHT--HHHHHHHHHHHHHHHHHHHHHTTSS-HHHHHHHHHHHHH--SHHHHHHHHHH-